Protein AF-A0AAV5VDZ9-F1 (afdb_monomer)

Mean predicted aligned error: 8.81 Å

Solvent-accessible surface area (backbone atoms only — not comparable to full-atom values): 11608 Å² total; per-residue (Å²): 129,83,53,73,66,59,56,52,50,54,52,52,53,54,51,49,55,51,50,51,53,50,49,54,52,51,50,51,53,48,46,57,52,53,71,70,46,83,86,52,60,54,33,59,45,51,47,60,65,50,53,59,48,28,53,50,44,21,52,53,37,52,52,50,50,54,54,40,60,75,78,41,90,71,49,72,69,56,49,53,52,47,48,50,50,23,50,23,12,54,56,33,46,66,49,47,56,45,46,58,45,52,53,50,49,48,46,69,75,36,52,80,57,44,55,68,68,28,70,86,49,38,56,69,35,53,52,44,51,51,51,47,50,52,50,26,47,51,55,43,52,35,37,80,66,71,77,41,65,71,64,64,56,52,50,52,51,52,50,48,50,52,50,32,54,53,47,62,66,43,47,65,58,54,51,50,53,52,49,55,58,45,62,71,45,74,88,51,68,73,70,55,57,54,55,52,55,47,50,52,51,51,51,54,52,43,60,59,48,58,77,72,107

Foldseek 3Di:
DPDPVNVVVVVVVVVVVVVVVVVVVVLVVQLVVLVPPPLDQPLLSVLSNCLCVLVVQLVVLVVVVVVCVVPHPQDPVRVLVSVLSNQLSVLLNLCSLVLNLVLLVCCLVVVPVCCVVRVPPNVSNVVSSVVSSVVSSVVSVCCSVVVDDPVVSVVVSVVSVVVSVVSLVCSLVSLVVVLVVVVVVVPNPPPSVSVNVSVVVVSVVVVVVVVVD

Nearest PDB structures (foldseek):
  5lwe-assembly1_A  TM=5.510E-01  e=1.988E-01  Homo sapiens
  7d3s-assembly1_R  TM=5.146E-01  e=4.094E-01  Homo sapiens
  5lwe-assembly2_B  TM=5.582E-01  e=6.955E-01  Homo sapiens
  9iya-assembly1_A  TM=5.142E-01  e=1.240E+00  Homo sapiens

Radius of gyration: 21.34 Å; Cα contacts (8 Å, |Δi|>4): 126; chains: 1; bounding box: 51×42×69 Å

Organism: NCBI:txid1538716

Structure (mmCIF, N/CA/C/O backbone):
data_AF-A0AAV5VDZ9-F1
#
_entry.id   AF-A0AAV5VDZ9-F1
#
loop_
_atom_site.group_PDB
_atom_site.id
_atom_site.type_symbol
_atom_site.label_atom_id
_atom_site.label_alt_id
_atom_site.label_comp_id
_atom_site.label_asym_id
_atom_site.label_entity_id
_atom_site.label_seq_id
_atom_site.pdbx_PDB_ins_code
_atom_site.Cartn_x
_atom_site.Cartn_y
_atom_site.Cartn_z
_atom_site.occupancy
_atom_site.B_iso_or_equiv
_atom_site.auth_seq_id
_atom_site.auth_comp_id
_atom_site.auth_asym_id
_atom_site.auth_atom_id
_atom_site.pdbx_PDB_model_num
ATOM 1 N N . LEU A 1 1 ? 15.341 23.411 -33.603 1.00 53.00 1 LEU A N 1
ATOM 2 C CA . LEU A 1 1 ? 13.917 23.326 -33.213 1.00 53.00 1 LEU A CA 1
ATOM 3 C C . LEU A 1 1 ? 13.749 22.040 -32.419 1.00 53.00 1 LEU A C 1
ATOM 5 O O . LEU A 1 1 ? 13.862 20.979 -33.017 1.00 53.00 1 LEU A O 1
ATOM 9 N N . MET A 1 2 ? 13.597 22.117 -31.092 1.00 54.66 2 MET A N 1
ATOM 10 C CA . MET A 1 2 ? 13.138 20.959 -30.310 1.00 54.66 2 MET A CA 1
ATOM 11 C C . MET A 1 2 ? 11.791 20.520 -30.885 1.00 54.66 2 MET A C 1
ATOM 13 O O . MET A 1 2 ? 10.927 21.370 -31.109 1.00 54.66 2 MET A O 1
ATOM 17 N N . SER A 1 3 ? 11.624 19.228 -31.168 1.00 79.62 3 SER A N 1
ATOM 18 C CA . SER A 1 3 ? 10.314 18.699 -31.546 1.00 79.62 3 SER A CA 1
ATOM 19 C C . SER A 1 3 ? 9.341 18.937 -30.388 1.00 79.62 3 SER A C 1
ATOM 21 O O . SER A 1 3 ? 9.734 18.874 -29.220 1.00 79.62 3 SER A O 1
ATOM 23 N N . LEU A 1 4 ? 8.074 19.217 -30.694 1.00 82.75 4 LEU A N 1
ATOM 24 C CA . LEU A 1 4 ? 7.017 19.416 -29.694 1.00 82.75 4 LEU A CA 1
ATOM 25 C C . LEU A 1 4 ? 6.976 18.265 -28.664 1.00 82.75 4 LEU A C 1
ATOM 27 O O . LEU A 1 4 ? 6.757 18.490 -27.478 1.00 82.75 4 LEU A O 1
ATOM 31 N N . GLU A 1 5 ? 7.273 17.048 -29.123 1.00 80.81 5 GLU A N 1
ATOM 32 C CA . GLU A 1 5 ? 7.368 15.827 -28.318 1.00 80.81 5 GLU A CA 1
ATOM 33 C C . GLU A 1 5 ? 8.463 15.909 -27.251 1.00 80.81 5 GLU A C 1
ATOM 35 O O . GLU A 1 5 ? 8.213 15.605 -26.088 1.00 80.81 5 GLU A O 1
ATOM 40 N N . SER A 1 6 ? 9.657 16.391 -27.614 1.00 82.25 6 SER A N 1
ATOM 41 C CA . SER A 1 6 ? 10.749 16.555 -26.651 1.00 82.25 6 SER A CA 1
ATOM 42 C C . SER A 1 6 ? 10.391 17.572 -25.564 1.00 82.25 6 SER A C 1
ATOM 44 O O . SER A 1 6 ? 10.625 17.315 -24.387 1.00 82.25 6 SER A O 1
ATOM 46 N N . ALA A 1 7 ? 9.748 18.687 -25.926 1.00 85.19 7 ALA A N 1
ATOM 47 C CA . ALA A 1 7 ? 9.325 19.707 -24.968 1.00 85.19 7 ALA A CA 1
ATOM 48 C C . ALA A 1 7 ? 8.254 19.189 -23.989 1.00 85.19 7 ALA A C 1
ATOM 50 O O . ALA A 1 7 ? 8.348 19.454 -22.792 1.00 85.19 7 ALA A O 1
ATOM 51 N N . LEU A 1 8 ? 7.275 18.416 -24.475 1.00 88.06 8 LEU A N 1
ATOM 52 C CA . LEU A 1 8 ? 6.261 17.774 -23.630 1.00 88.06 8 LEU A CA 1
ATOM 53 C C . LEU A 1 8 ? 6.885 16.787 -22.645 1.00 88.06 8 LEU A C 1
ATOM 55 O O . LEU A 1 8 ? 6.527 16.799 -21.469 1.00 88.06 8 LEU A O 1
ATOM 59 N N . LEU A 1 9 ? 7.851 15.987 -23.105 1.00 84.75 9 LEU A N 1
ATOM 60 C CA . LEU A 1 9 ? 8.558 15.039 -22.253 1.00 84.75 9 LEU A CA 1
ATOM 61 C C . LEU A 1 9 ? 9.212 15.771 -21.073 1.00 84.75 9 LEU A C 1
ATOM 63 O O . LEU A 1 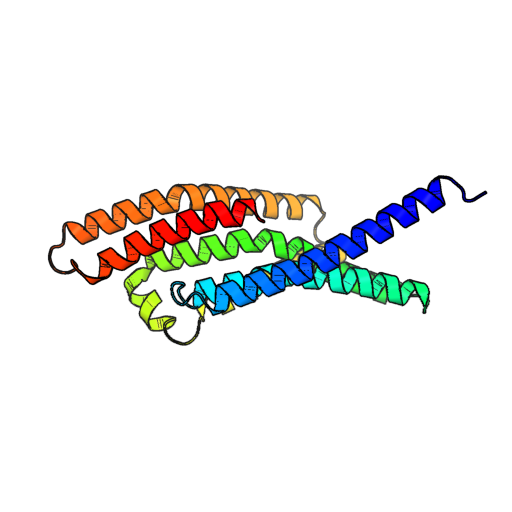9 ? 8.966 15.420 -19.925 1.00 84.75 9 LEU A O 1
ATOM 67 N N . TYR A 1 10 ? 9.969 16.845 -21.333 1.00 84.19 10 TYR A N 1
ATOM 68 C CA . TYR A 1 10 ? 10.611 17.640 -20.276 1.00 84.19 10 TYR A CA 1
ATOM 69 C C . TYR A 1 10 ? 9.619 18.217 -19.259 1.00 84.19 10 TYR A C 1
ATOM 71 O O . TYR A 1 10 ? 9.924 18.249 -18.068 1.00 84.19 10 TYR A O 1
ATOM 79 N N . VAL A 1 11 ? 8.435 18.655 -19.697 1.00 89.31 11 VAL A N 1
ATOM 80 C CA . VAL A 1 11 ? 7.391 19.139 -18.779 1.00 89.31 11 VAL A CA 1
ATOM 81 C C . VAL A 1 11 ? 6.901 18.016 -17.865 1.00 89.31 11 VAL A C 1
ATOM 83 O O . VAL A 1 11 ? 6.775 18.236 -16.661 1.00 89.31 11 VAL A O 1
ATOM 86 N N . VAL A 1 12 ? 6.672 16.817 -18.413 1.00 88.25 12 VAL A N 1
ATOM 87 C CA . VAL A 1 12 ? 6.283 15.634 -17.628 1.00 88.25 12 VAL A CA 1
ATOM 88 C C . VAL A 1 12 ? 7.362 15.296 -16.598 1.00 88.25 12 VAL A C 1
ATOM 90 O O . VAL A 1 12 ? 7.036 15.156 -15.424 1.00 88.25 12 VAL A O 1
ATOM 93 N N . TRP A 1 13 ? 8.638 15.287 -16.997 1.00 84.19 13 TRP A N 1
ATOM 94 C CA . TRP A 1 13 ? 9.770 15.040 -16.094 1.00 84.19 13 TRP A CA 1
ATOM 95 C C . TRP A 1 13 ? 9.829 16.029 -14.929 1.00 84.19 13 TRP A C 1
ATOM 97 O O . TRP A 1 13 ? 9.971 15.635 -13.773 1.00 84.19 13 TRP A O 1
ATOM 107 N N . ILE A 1 14 ? 9.708 17.327 -15.216 1.00 87.88 14 ILE A N 1
ATOM 108 C CA . ILE A 1 14 ? 9.743 18.364 -14.178 1.00 87.88 14 ILE A CA 1
ATOM 109 C C . ILE A 1 14 ? 8.572 18.185 -13.207 1.00 87.88 14 ILE A C 1
ATOM 111 O O . ILE A 1 14 ? 8.756 18.272 -11.992 1.00 87.88 14 ILE A O 1
ATOM 115 N N . LEU A 1 15 ? 7.374 17.927 -13.734 1.00 90.56 15 LEU A N 1
ATOM 116 C CA . LEU A 1 15 ? 6.177 17.732 -12.926 1.00 90.56 15 LEU A CA 1
ATOM 117 C C . LEU A 1 15 ? 6.291 16.484 -12.045 1.00 90.56 15 LEU A C 1
ATOM 119 O O . LEU A 1 15 ? 5.951 16.543 -10.865 1.00 90.56 15 LEU A O 1
ATOM 123 N N . GLU A 1 16 ? 6.826 15.390 -12.580 1.00 85.56 16 GLU A N 1
ATOM 124 C CA . GLU A 1 16 ? 7.072 14.164 -11.828 1.00 85.56 16 GLU A CA 1
ATOM 125 C C . GLU A 1 16 ? 8.044 14.408 -10.666 1.00 85.56 16 GLU A C 1
ATOM 127 O O . GLU A 1 16 ? 7.716 14.102 -9.520 1.00 85.56 16 GLU A O 1
ATOM 132 N N . VAL A 1 17 ? 9.180 15.072 -10.915 1.00 85.50 17 VAL A N 1
ATOM 133 C CA . VAL A 1 17 ? 10.151 15.426 -9.863 1.00 85.50 17 VAL A CA 1
ATOM 134 C C . VAL A 1 17 ? 9.509 16.263 -8.755 1.00 85.50 17 VAL A C 1
ATOM 136 O O . VAL A 1 17 ? 9.720 16.000 -7.568 1.00 85.50 17 VAL A O 1
ATOM 139 N N . ILE A 1 18 ? 8.688 17.250 -9.123 1.00 89.94 18 ILE A N 1
ATOM 140 C CA . ILE A 1 18 ? 7.957 18.080 -8.157 1.00 89.94 18 ILE A CA 1
ATOM 141 C C . ILE A 1 18 ? 6.990 17.228 -7.326 1.00 89.94 18 ILE A C 1
ATOM 143 O O . ILE A 1 18 ? 6.936 17.393 -6.105 1.00 89.94 18 ILE A O 1
ATOM 147 N N . LEU A 1 19 ? 6.247 16.312 -7.954 1.00 88.62 19 LEU A N 1
ATOM 148 C CA . LEU A 1 19 ? 5.297 15.439 -7.264 1.00 88.62 19 LEU A CA 1
ATOM 149 C C . LEU A 1 19 ? 5.986 14.477 -6.292 1.00 88.62 19 LEU A C 1
ATOM 151 O O . LEU A 1 19 ? 5.480 14.293 -5.187 1.00 88.62 19 LEU A O 1
ATOM 155 N N . ILE A 1 20 ? 7.148 13.919 -6.640 1.00 85.56 20 ILE A N 1
ATOM 156 C CA . ILE A 1 20 ? 7.932 13.071 -5.726 1.00 85.56 20 ILE A CA 1
ATOM 157 C C . ILE A 1 20 ? 8.390 13.879 -4.519 1.00 85.56 20 ILE A C 1
ATOM 159 O O . ILE A 1 20 ? 8.207 13.455 -3.379 1.00 85.56 20 ILE A O 1
ATOM 163 N N . LEU A 1 21 ? 8.987 15.053 -4.751 1.00 87.81 21 LEU A N 1
ATOM 164 C CA . LEU A 1 21 ? 9.474 15.903 -3.667 1.00 87.81 21 LEU A CA 1
ATOM 165 C C . LEU A 1 21 ? 8.322 16.301 -2.745 1.00 87.81 21 LEU A C 1
ATOM 167 O O . LEU A 1 21 ? 8.447 16.203 -1.523 1.00 87.81 21 LEU A O 1
ATOM 171 N N . ALA A 1 22 ? 7.177 16.672 -3.320 1.00 90.81 22 ALA A N 1
ATOM 172 C CA . ALA A 1 22 ? 5.961 16.927 -2.567 1.00 90.81 22 ALA A CA 1
ATOM 173 C C . ALA A 1 22 ? 5.522 15.685 -1.775 1.00 90.81 22 ALA A C 1
ATOM 175 O O . ALA A 1 22 ? 5.247 15.802 -0.583 1.00 90.81 22 ALA A O 1
ATOM 176 N N . HIS A 1 23 ? 5.516 14.499 -2.385 1.00 87.75 23 HIS A N 1
ATOM 177 C CA . HIS A 1 23 ? 5.136 13.249 -1.731 1.00 87.75 23 HIS A CA 1
ATOM 178 C C . HIS A 1 23 ? 6.049 12.903 -0.547 1.00 87.75 23 HIS A C 1
ATOM 180 O O . HIS A 1 23 ? 5.555 12.590 0.536 1.00 87.75 23 HIS A O 1
ATOM 186 N N . VAL A 1 24 ? 7.369 13.023 -0.705 1.00 88.44 24 VAL A N 1
ATOM 187 C CA . VAL A 1 24 ? 8.349 12.787 0.366 1.00 88.44 24 VAL A CA 1
ATOM 188 C C . VAL A 1 24 ? 8.154 13.784 1.508 1.00 88.44 24 VAL A C 1
ATOM 190 O O . VAL A 1 24 ? 8.112 13.385 2.673 1.00 88.44 24 VAL A O 1
ATOM 193 N N . ILE A 1 25 ? 7.979 15.073 1.196 1.00 91.19 25 ILE A N 1
ATOM 194 C CA . ILE A 1 25 ? 7.743 16.118 2.203 1.00 91.19 25 ILE A CA 1
ATOM 195 C C . ILE A 1 25 ? 6.430 15.859 2.950 1.00 91.19 25 ILE A C 1
ATOM 197 O O . ILE A 1 25 ? 6.410 15.892 4.182 1.00 91.19 25 ILE A O 1
ATOM 201 N N . VAL A 1 26 ? 5.342 15.583 2.228 1.00 91.31 26 VAL A N 1
ATOM 202 C CA . VAL A 1 26 ? 4.024 15.300 2.812 1.00 91.31 26 VAL A CA 1
ATOM 203 C C . VAL A 1 26 ? 4.087 14.058 3.691 1.00 91.31 26 VAL A C 1
ATOM 205 O O . VAL A 1 26 ? 3.621 14.111 4.827 1.00 91.31 26 VAL A O 1
ATOM 208 N N . THR A 1 27 ? 4.724 12.985 3.223 1.00 89.75 27 THR A N 1
ATOM 209 C CA . THR A 1 27 ? 4.911 11.750 3.995 1.00 89.75 27 THR A CA 1
ATOM 210 C C . THR A 1 27 ? 5.718 12.018 5.260 1.00 89.75 27 THR A C 1
ATOM 212 O O . THR A 1 27 ? 5.303 11.643 6.351 1.00 89.75 27 THR A O 1
ATOM 215 N N . PHE A 1 28 ? 6.815 12.771 5.174 1.00 91.44 28 PHE A N 1
ATOM 216 C CA . PHE A 1 28 ? 7.607 13.133 6.349 1.00 91.44 28 PHE A CA 1
ATOM 217 C C . PHE A 1 28 ? 6.811 13.964 7.370 1.00 91.44 28 PHE A C 1
ATOM 219 O O . PHE A 1 28 ? 6.865 13.714 8.578 1.00 91.44 28 PHE A O 1
ATOM 226 N N . VAL A 1 29 ? 6.046 14.955 6.903 1.00 92.12 29 VAL A N 1
ATOM 227 C CA . VAL A 1 29 ? 5.172 15.771 7.761 1.00 92.12 29 VAL A CA 1
ATOM 228 C C . VAL A 1 29 ? 4.071 14.913 8.388 1.00 92.12 29 VAL A C 1
ATOM 230 O O . VAL A 1 29 ? 3.782 15.070 9.581 1.00 92.12 29 VAL A O 1
ATOM 233 N N . TYR A 1 30 ? 3.486 13.999 7.615 1.00 90.25 30 TYR A N 1
ATOM 234 C CA . TYR A 1 30 ? 2.477 13.041 8.054 1.00 90.25 30 TYR A CA 1
ATOM 235 C C . TYR A 1 30 ? 3.019 12.144 9.170 1.00 90.25 30 TYR A C 1
ATOM 237 O O . TYR A 1 30 ? 2.470 12.165 10.275 1.00 90.25 30 TYR A O 1
ATOM 245 N N . GLU A 1 31 ? 4.150 11.472 8.942 1.00 90.19 31 GLU A N 1
ATOM 246 C CA . GLU A 1 31 ? 4.816 10.602 9.916 1.00 90.19 31 GLU A CA 1
ATOM 247 C C . GLU A 1 31 ? 5.147 11.360 11.201 1.00 90.19 31 GLU A C 1
ATOM 249 O O . GLU A 1 31 ? 4.790 10.955 12.311 1.00 90.19 31 GLU A O 1
ATOM 254 N N . ARG A 1 32 ? 5.752 12.546 11.069 1.00 90.38 32 ARG A N 1
ATOM 255 C CA . ARG A 1 32 ? 6.097 13.389 12.219 1.00 90.38 32 ARG A CA 1
ATOM 256 C C . ARG A 1 32 ? 4.862 13.796 13.022 1.00 90.38 32 ARG A C 1
ATOM 258 O O . ARG A 1 32 ? 4.916 13.860 14.254 1.00 90.38 32 ARG A O 1
ATOM 265 N N . THR A 1 33 ? 3.757 14.097 12.347 1.00 88.50 33 THR A N 1
ATOM 266 C CA . THR A 1 33 ? 2.484 14.434 12.995 1.00 88.50 33 THR A CA 1
ATOM 267 C C . THR A 1 33 ? 1.892 13.217 13.699 1.00 88.50 33 THR A C 1
ATOM 269 O O . THR A 1 33 ? 1.381 13.340 14.815 1.00 88.50 33 THR A O 1
ATOM 272 N N . LEU A 1 34 ? 2.003 12.041 13.086 1.00 87.31 34 LEU A N 1
ATOM 273 C CA . LEU A 1 34 ? 1.490 10.788 13.615 1.00 87.31 34 LEU A CA 1
ATOM 274 C C . LEU A 1 34 ? 2.254 10.330 14.867 1.00 87.31 34 LEU A C 1
ATOM 276 O O . LEU A 1 34 ? 1.623 9.966 15.857 1.00 87.31 34 LEU A O 1
ATOM 280 N N . VAL A 1 35 ? 3.591 10.424 14.883 1.00 87.62 35 VAL A N 1
ATOM 281 C CA . VAL A 1 35 ? 4.428 10.115 16.065 1.00 87.62 35 VAL A CA 1
ATOM 282 C C . VAL A 1 35 ? 4.036 10.982 17.265 1.00 87.62 35 VAL A C 1
ATOM 284 O O . VAL A 1 35 ? 3.968 10.506 18.398 1.00 87.62 35 VAL A O 1
ATOM 287 N N . LYS A 1 36 ? 3.751 12.270 17.031 1.00 85.88 36 LYS A N 1
ATOM 288 C CA . LYS A 1 36 ? 3.384 13.213 18.100 1.00 85.88 36 LYS A CA 1
ATOM 289 C C . LYS A 1 36 ? 1.991 12.951 18.677 1.00 85.88 36 LYS A C 1
ATOM 291 O O . LYS A 1 36 ? 1.738 13.289 19.836 1.00 85.88 36 LYS A O 1
ATOM 296 N N . LYS A 1 37 ? 1.077 12.355 17.905 1.00 79.19 37 LYS A N 1
ATOM 297 C CA . LYS A 1 37 ? -0.281 12.042 18.363 1.00 79.19 37 LYS A CA 1
ATOM 298 C C . LYS A 1 37 ? -0.298 10.750 19.184 1.00 79.19 37 LYS A C 1
ATOM 300 O O . LYS A 1 37 ? -0.557 9.673 18.666 1.00 79.19 37 LYS A O 1
ATOM 305 N N . LYS A 1 38 ? -0.169 10.879 20.508 1.00 71.06 38 LYS A N 1
ATOM 306 C CA . LYS A 1 38 ? -0.320 9.773 21.485 1.00 71.06 38 LYS A CA 1
ATOM 307 C C . LYS A 1 38 ? -1.764 9.261 21.673 1.00 71.06 38 LYS A C 1
ATOM 309 O O . LYS A 1 38 ? -2.040 8.55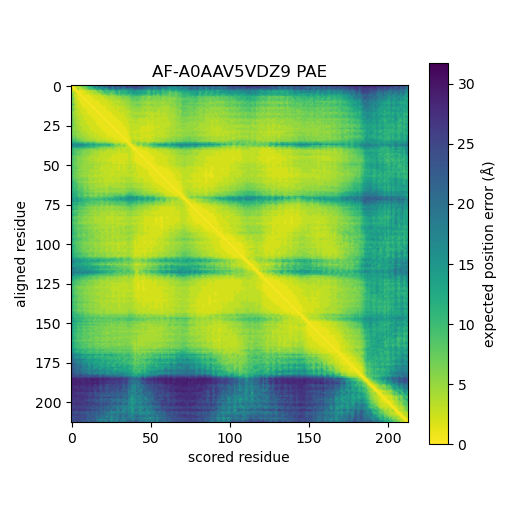8 22.635 1.00 71.06 38 LYS A O 1
ATOM 314 N N . VAL A 1 39 ? -2.690 9.653 20.798 1.00 75.62 39 VAL A N 1
ATOM 315 C CA . VAL A 1 39 ? -4.130 9.323 20.878 1.00 75.62 39 VAL A CA 1
ATOM 316 C C . VAL A 1 39 ? -4.471 8.116 19.995 1.00 75.62 39 VAL A C 1
ATOM 318 O O . VAL A 1 39 ? -5.629 7.794 19.799 1.00 75.62 39 VAL A O 1
ATOM 321 N N . LEU A 1 40 ? -3.481 7.485 19.363 1.00 78.06 40 LEU A N 1
ATOM 322 C CA . LEU A 1 40 ? -3.711 6.323 18.514 1.00 78.06 40 LEU A CA 1
ATOM 323 C C . LEU A 1 40 ? -3.173 5.079 19.207 1.00 78.06 40 LEU A C 1
ATOM 325 O O . LEU A 1 40 ? -2.066 5.082 19.740 1.00 78.06 40 LEU A O 1
ATOM 329 N N . HIS A 1 41 ? -3.958 4.005 19.163 1.00 85.19 41 HIS A N 1
ATOM 330 C CA . HIS A 1 41 ? -3.503 2.700 19.618 1.00 85.19 41 HIS A CA 1
ATOM 331 C C . HIS A 1 41 ? -2.266 2.254 18.804 1.00 85.19 41 HIS A C 1
ATOM 333 O O . HIS A 1 41 ? -2.278 2.430 17.579 1.00 85.19 41 HIS A O 1
ATOM 339 N N . PRO A 1 42 ? -1.238 1.636 19.424 1.00 88.06 42 PRO A N 1
ATOM 340 C CA . PRO A 1 42 ? 0.026 1.302 18.758 1.00 88.06 42 PRO A CA 1
ATOM 341 C C . PRO A 1 42 ? -0.118 0.515 17.448 1.00 88.06 42 PRO A C 1
ATOM 343 O O . PRO A 1 42 ? 0.587 0.801 16.485 1.00 88.06 42 PRO A O 1
ATOM 346 N N . ASN A 1 43 ? -1.061 -0.435 17.369 1.00 89.38 43 ASN A N 1
ATOM 347 C CA . ASN A 1 43 ? -1.322 -1.180 16.126 1.00 89.38 43 ASN A CA 1
ATOM 348 C C . ASN A 1 43 ? -1.745 -0.267 14.975 1.00 89.38 43 ASN A C 1
ATOM 350 O O . ASN A 1 43 ? -1.222 -0.380 13.869 1.00 89.38 43 ASN A O 1
ATOM 354 N N . LEU A 1 44 ? -2.699 0.633 15.234 1.00 87.50 44 LEU A N 1
ATOM 355 C CA . LEU A 1 44 ? -3.169 1.558 14.212 1.00 87.50 44 LEU A CA 1
ATOM 356 C C . LEU A 1 44 ? -2.066 2.541 13.839 1.00 87.50 44 LEU A C 1
ATOM 358 O O . LEU A 1 44 ? -1.897 2.841 12.663 1.00 87.50 44 LEU A O 1
ATOM 362 N N . GLN A 1 45 ? -1.334 3.044 14.831 1.00 90.19 45 GLN A N 1
ATOM 363 C CA . GLN A 1 45 ? -0.227 3.948 14.575 1.00 90.19 45 GLN A CA 1
ATOM 364 C C . GLN A 1 45 ? 0.788 3.288 13.636 1.00 90.19 45 GLN A C 1
ATOM 366 O O . GLN A 1 45 ? 1.117 3.881 12.620 1.00 90.19 45 GLN A O 1
ATOM 371 N N . LEU A 1 46 ? 1.184 2.038 13.894 1.00 92.06 46 LEU A N 1
ATOM 372 C CA . LEU A 1 46 ? 2.117 1.322 13.025 1.00 92.06 46 LEU A CA 1
ATOM 373 C C . LEU A 1 46 ? 1.570 1.093 11.604 1.00 92.06 46 LEU A C 1
ATOM 375 O O . LEU A 1 46 ? 2.311 1.280 10.645 1.00 92.06 46 LEU A O 1
ATOM 379 N N . LEU A 1 47 ? 0.292 0.720 11.447 1.00 91.62 47 LEU A N 1
ATOM 380 C CA . LEU A 1 47 ? -0.315 0.576 10.111 1.00 91.62 47 LEU A CA 1
ATOM 381 C C . LEU A 1 47 ? -0.295 1.889 9.332 1.00 91.62 47 LEU A C 1
ATOM 383 O O . LEU A 1 47 ? -0.013 1.892 8.142 1.00 91.62 47 LEU A O 1
ATOM 387 N N . LEU A 1 48 ? -0.595 3.000 10.004 1.00 91.50 48 LEU A N 1
ATOM 388 C CA . LEU A 1 48 ? -0.578 4.324 9.391 1.00 91.50 48 LEU A CA 1
ATOM 389 C C . LEU A 1 48 ? 0.848 4.721 8.990 1.00 91.50 48 LEU A C 1
ATOM 391 O O . LEU A 1 48 ? 1.033 5.152 7.857 1.00 91.50 48 LEU A O 1
ATOM 395 N N . MET A 1 49 ? 1.842 4.470 9.852 1.00 91.44 49 MET A N 1
ATOM 396 C CA . MET A 1 49 ? 3.261 4.739 9.560 1.00 91.44 49 MET A CA 1
ATOM 397 C C . MET A 1 49 ? 3.796 3.953 8.359 1.00 91.44 49 MET A C 1
ATOM 399 O O . MET A 1 49 ? 4.658 4.412 7.619 1.00 91.44 49 MET A O 1
ATOM 403 N N . LEU A 1 50 ? 3.323 2.719 8.186 1.00 92.31 50 LEU A N 1
ATOM 404 C CA . LEU A 1 50 ? 3.783 1.840 7.111 1.00 92.31 50 LEU A CA 1
ATOM 405 C C . LEU A 1 50 ? 2.909 1.915 5.858 1.00 92.31 50 LEU A C 1
ATOM 407 O O . LEU A 1 50 ? 3.273 1.344 4.835 1.00 92.31 50 LEU A O 1
ATOM 411 N N . SER A 1 51 ? 1.799 2.655 5.897 1.00 91.62 51 SER A N 1
ATOM 412 C CA . SER A 1 51 ? 0.916 2.824 4.741 1.00 91.62 51 SER A CA 1
ATOM 413 C C . SER A 1 51 ? 1.577 3.468 3.514 1.00 91.62 51 SER A C 1
ATOM 415 O O . SER A 1 51 ? 1.265 3.024 2.409 1.00 91.62 51 SER A O 1
ATOM 417 N N . PRO A 1 52 ? 2.530 4.417 3.639 1.00 92.31 52 PRO A N 1
ATOM 418 C CA . PRO A 1 52 ? 3.234 4.967 2.481 1.00 92.31 52 PRO A CA 1
ATOM 419 C C . PRO A 1 52 ? 4.290 4.008 1.911 1.00 92.31 52 PRO A C 1
ATOM 421 O O . PRO A 1 52 ? 4.763 4.212 0.797 1.00 92.31 52 PRO A O 1
ATOM 424 N N . ALA A 1 53 ? 4.681 2.958 2.647 1.00 92.00 53 ALA A N 1
ATOM 425 C CA . ALA A 1 53 ? 5.808 2.103 2.275 1.00 92.00 53 ALA A CA 1
ATOM 426 C C . ALA A 1 53 ? 5.658 1.418 0.899 1.00 92.00 53 ALA A C 1
ATOM 428 O O . ALA A 1 53 ? 6.629 1.449 0.145 1.00 92.00 53 ALA A O 1
ATOM 429 N N . PRO A 1 54 ? 4.494 0.854 0.505 1.00 93.31 54 PRO A N 1
ATOM 430 C CA . PRO A 1 54 ? 4.343 0.253 -0.822 1.00 93.31 54 PRO A CA 1
ATOM 431 C C . PRO A 1 54 ? 4.520 1.266 -1.962 1.00 93.31 54 PRO A C 1
ATOM 433 O O . PRO A 1 54 ? 5.156 0.960 -2.969 1.00 93.31 54 PRO A O 1
ATOM 436 N N . LEU A 1 55 ? 4.043 2.500 -1.770 1.00 91.00 55 LEU A N 1
ATOM 437 C CA . LEU A 1 55 ? 4.211 3.577 -2.746 1.00 91.00 55 LEU A CA 1
ATOM 438 C C . LEU A 1 55 ? 5.674 4.036 -2.837 1.00 91.00 55 LEU A C 1
ATOM 440 O O . LEU A 1 55 ? 6.173 4.260 -3.937 1.00 91.00 55 LEU A O 1
ATOM 444 N N . ILE A 1 56 ? 6.380 4.106 -1.703 1.00 91.44 56 ILE A N 1
ATOM 445 C CA . ILE A 1 56 ? 7.826 4.367 -1.675 1.00 91.44 56 ILE A CA 1
ATOM 446 C C . ILE A 1 56 ? 8.584 3.264 -2.424 1.00 91.44 56 ILE A C 1
ATOM 448 O O . ILE A 1 56 ? 9.491 3.580 -3.184 1.00 91.44 56 ILE A O 1
ATOM 452 N N . VAL A 1 57 ? 8.217 1.988 -2.254 1.00 93.25 57 VAL A N 1
ATOM 453 C CA . VAL A 1 57 ? 8.847 0.864 -2.975 1.00 93.25 57 VAL A CA 1
ATOM 454 C C . VAL A 1 57 ? 8.628 0.976 -4.483 1.00 93.25 57 VAL A C 1
ATOM 456 O O . VAL A 1 57 ? 9.589 0.843 -5.242 1.00 93.25 57 VAL A O 1
ATOM 459 N N . TYR A 1 58 ? 7.397 1.266 -4.912 1.00 93.31 58 TYR A N 1
ATOM 460 C CA . TYR A 1 58 ? 7.068 1.517 -6.317 1.00 93.31 58 TYR A CA 1
ATOM 461 C C . TYR A 1 58 ? 7.923 2.655 -6.896 1.00 93.31 58 TYR A C 1
ATOM 463 O O . TYR A 1 58 ? 8.647 2.450 -7.868 1.00 93.31 58 TYR A O 1
ATOM 471 N N . GLN A 1 59 ? 7.911 3.826 -6.251 1.00 90.62 59 GLN A N 1
ATOM 472 C CA . GLN A 1 59 ? 8.666 5.002 -6.694 1.00 90.62 59 GLN A CA 1
ATOM 473 C C . GLN A 1 59 ? 10.175 4.742 -6.711 1.00 90.62 59 GLN A C 1
ATOM 475 O O . GLN A 1 59 ? 10.844 5.027 -7.698 1.00 90.62 59 GLN A O 1
ATOM 480 N N . ALA A 1 60 ? 10.726 4.165 -5.641 1.00 90.75 60 ALA A N 1
ATOM 481 C CA . ALA A 1 60 ? 12.153 3.875 -5.553 1.00 90.75 60 ALA A CA 1
ATOM 482 C C . ALA A 1 60 ? 12.609 2.924 -6.667 1.00 90.75 60 ALA A C 1
ATOM 484 O O . ALA A 1 60 ? 13.689 3.113 -7.222 1.00 90.75 60 ALA A O 1
ATOM 485 N N . THR A 1 61 ? 11.781 1.937 -7.017 1.00 93.06 61 THR A N 1
ATOM 486 C CA . THR A 1 61 ? 12.097 0.960 -8.064 1.00 93.06 61 THR A CA 1
ATOM 487 C C . THR A 1 61 ? 11.976 1.574 -9.455 1.00 93.06 61 THR A C 1
ATOM 489 O O . THR A 1 61 ? 12.854 1.347 -10.282 1.00 93.06 61 THR A O 1
ATOM 492 N N . LEU A 1 62 ? 10.967 2.420 -9.687 1.00 90.12 62 LEU A N 1
ATOM 493 C CA . LEU A 1 62 ? 10.817 3.196 -10.920 1.00 90.12 62 LEU A CA 1
ATOM 494 C C . LEU A 1 62 ? 12.050 4.078 -11.190 1.00 90.12 62 LEU A C 1
ATOM 496 O O . LEU A 1 62 ? 12.619 4.040 -12.278 1.00 90.12 62 LEU A O 1
ATOM 500 N N . TYR A 1 63 ? 12.515 4.835 -10.190 1.00 87.00 63 TYR A N 1
ATOM 501 C CA . TYR A 1 63 ? 13.696 5.692 -10.364 1.00 87.00 63 TYR A CA 1
ATOM 502 C C . TYR A 1 63 ? 14.990 4.902 -10.468 1.00 87.00 63 TYR A C 1
ATOM 504 O O . TYR A 1 63 ? 15.878 5.292 -11.223 1.00 87.00 63 TYR A O 1
ATOM 512 N N . LEU A 1 64 ? 15.107 3.793 -9.736 1.00 89.31 64 LEU A N 1
ATOM 513 C CA . LEU A 1 64 ? 16.250 2.902 -9.875 1.00 89.31 64 LEU A CA 1
ATOM 514 C C . LEU A 1 64 ? 16.331 2.349 -11.300 1.00 89.31 64 LEU A C 1
ATOM 516 O O . LEU A 1 64 ? 17.404 2.393 -11.892 1.00 89.31 64 LEU A O 1
ATOM 520 N N . HIS A 1 65 ? 15.210 1.881 -11.852 1.00 88.12 65 HIS A N 1
ATOM 521 C CA . HIS A 1 65 ? 15.121 1.398 -13.229 1.00 88.12 65 HIS A CA 1
ATOM 522 C C . HIS A 1 65 ? 15.547 2.475 -14.226 1.00 88.12 65 HIS A C 1
ATOM 524 O O . HIS A 1 65 ? 16.446 2.238 -15.029 1.00 88.12 65 HIS A O 1
ATOM 530 N N . TRP A 1 66 ? 15.012 3.690 -14.088 1.00 84.88 66 TRP A N 1
ATOM 531 C CA . TRP A 1 66 ? 15.370 4.801 -14.966 1.00 84.88 66 TRP A CA 1
ATOM 532 C C . TRP A 1 66 ? 16.855 5.175 -14.896 1.00 84.88 66 TRP A C 1
ATOM 534 O O . TRP A 1 66 ? 17.504 5.342 -15.926 1.00 84.88 66 TRP A O 1
ATOM 544 N N . ILE A 1 67 ? 17.416 5.286 -13.688 1.00 86.50 67 ILE A N 1
ATOM 545 C CA . ILE A 1 67 ? 18.844 5.572 -13.502 1.00 86.50 67 ILE A CA 1
ATOM 546 C C . ILE A 1 67 ? 19.675 4.465 -14.152 1.00 86.50 67 ILE A C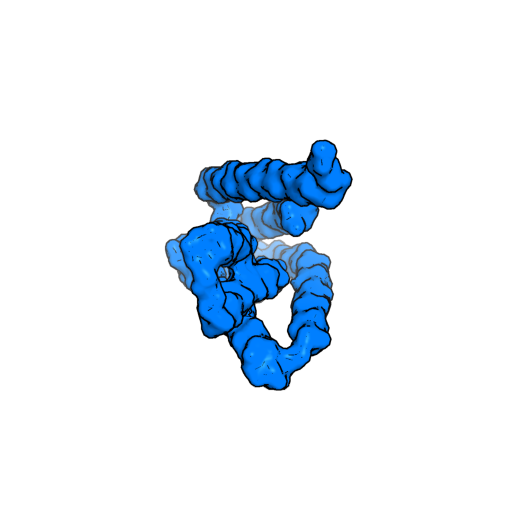 1
ATOM 548 O O . ILE A 1 67 ? 20.610 4.761 -14.892 1.00 86.50 67 ILE A O 1
ATOM 552 N N . LEU A 1 68 ? 19.341 3.199 -13.897 1.00 88.88 68 LEU A N 1
ATOM 553 C CA . LEU A 1 68 ? 20.078 2.077 -14.462 1.00 88.88 68 LEU A CA 1
ATOM 554 C C . LEU A 1 68 ? 20.059 2.119 -15.989 1.00 88.88 68 LEU A C 1
ATOM 556 O O . LEU A 1 68 ? 21.135 2.056 -16.568 1.00 88.88 68 LEU A O 1
ATOM 560 N N . ASP A 1 69 ? 18.904 2.337 -16.615 1.00 85.00 69 ASP A N 1
ATOM 561 C CA . ASP A 1 69 ? 18.763 2.388 -18.076 1.00 85.00 69 ASP A CA 1
ATOM 562 C C . ASP A 1 69 ? 19.593 3.514 -18.730 1.00 85.00 69 ASP A C 1
ATOM 564 O O . ASP A 1 69 ? 20.108 3.362 -19.838 1.00 85.00 69 ASP A O 1
ATOM 568 N N . GLN A 1 70 ? 19.815 4.633 -18.024 1.00 84.50 70 GLN A N 1
ATOM 569 C CA . GLN A 1 70 ? 20.678 5.721 -18.509 1.00 84.50 70 GLN A CA 1
ATOM 570 C C . GLN A 1 70 ? 22.179 5.397 -18.450 1.00 84.50 70 GLN A C 1
ATOM 572 O O . GLN A 1 70 ? 22.947 5.898 -19.275 1.00 84.50 70 GLN A O 1
ATOM 577 N N . PHE A 1 71 ? 22.626 4.604 -17.471 1.00 85.12 71 PHE A N 1
ATOM 578 C CA . PHE A 1 71 ? 24.057 4.373 -17.220 1.00 85.12 71 PHE A CA 1
ATOM 579 C C . PHE A 1 71 ? 24.550 2.988 -17.656 1.00 85.12 71 PHE A C 1
ATOM 581 O O . PHE A 1 71 ? 25.741 2.822 -17.929 1.00 85.12 71 PHE A O 1
ATOM 588 N N . VAL A 1 72 ? 23.670 1.988 -17.711 1.00 87.69 72 VAL A N 1
ATOM 589 C CA . VAL A 1 72 ? 24.000 0.582 -17.960 1.00 87.69 72 VAL A CA 1
ATOM 590 C C . VAL A 1 72 ? 22.874 -0.062 -18.768 1.00 87.69 72 VAL A C 1
ATOM 592 O O . VAL A 1 72 ? 21.705 0.086 -18.441 1.00 87.69 72 VAL A O 1
ATOM 595 N N . LYS A 1 73 ? 23.206 -0.856 -19.793 1.00 85.62 73 LYS A N 1
ATOM 596 C CA . LYS A 1 73 ? 22.195 -1.709 -20.435 1.00 85.62 73 LYS A CA 1
ATOM 597 C C . LYS A 1 73 ? 21.677 -2.726 -19.418 1.00 85.62 73 LYS A C 1
ATOM 599 O O . LYS A 1 73 ? 22.415 -3.632 -19.027 1.00 85.62 73 LYS A O 1
ATOM 604 N N . VAL A 1 74 ? 20.434 -2.549 -18.989 1.00 85.88 74 VAL A N 1
ATOM 605 C CA . VAL A 1 74 ? 19.736 -3.463 -18.083 1.00 85.88 74 VAL A CA 1
ATOM 606 C C . VAL A 1 74 ? 19.525 -4.793 -18.811 1.00 85.88 74 VAL A C 1
ATOM 608 O O . VAL A 1 74 ? 19.124 -4.808 -19.972 1.00 85.88 74 VAL A O 1
ATOM 611 N N . SER A 1 75 ? 19.865 -5.913 -18.169 1.00 90.38 75 SER A N 1
ATOM 612 C CA . SER A 1 75 ? 19.580 -7.241 -18.722 1.00 90.38 75 SER A CA 1
ATOM 613 C C . SER A 1 75 ? 18.093 -7.567 -18.596 1.00 90.38 75 SER A C 1
ATOM 615 O O . SER A 1 75 ? 17.460 -7.146 -17.629 1.00 90.38 75 SER A O 1
ATOM 617 N N . ASP A 1 76 ? 17.562 -8.385 -19.505 1.00 89.69 76 ASP A N 1
ATOM 618 C CA . ASP A 1 76 ? 16.147 -8.797 -19.502 1.00 89.69 76 ASP A CA 1
ATOM 619 C C . ASP A 1 76 ? 15.707 -9.393 -18.149 1.00 89.69 76 ASP A C 1
ATOM 621 O O . ASP A 1 76 ? 14.615 -9.116 -17.656 1.00 89.69 76 ASP A O 1
ATOM 625 N N . ASP A 1 77 ? 16.585 -10.161 -17.494 1.00 90.94 77 ASP A N 1
ATOM 626 C CA . ASP A 1 77 ? 16.316 -10.711 -16.161 1.00 90.94 77 ASP A CA 1
ATOM 627 C C . ASP A 1 77 ? 16.185 -9.613 -15.097 1.00 90.94 77 ASP A C 1
ATOM 629 O O . ASP A 1 77 ? 15.309 -9.680 -14.233 1.00 90.94 77 ASP A O 1
ATOM 633 N N . MET A 1 78 ? 17.054 -8.598 -15.135 1.00 90.25 78 MET A N 1
ATOM 634 C CA . MET A 1 78 ? 17.023 -7.497 -14.171 1.00 90.25 78 MET A CA 1
ATOM 635 C C . MET A 1 78 ? 15.812 -6.594 -14.406 1.00 90.25 78 MET A C 1
ATOM 637 O O . MET A 1 78 ? 15.183 -6.176 -13.436 1.00 90.25 78 MET A O 1
ATOM 641 N N . ASP A 1 79 ? 15.451 -6.359 -15.667 1.00 90.19 79 ASP A N 1
ATOM 642 C CA . ASP A 1 79 ? 14.231 -5.647 -16.049 1.00 90.19 79 ASP A CA 1
ATOM 643 C C . ASP A 1 79 ? 12.986 -6.358 -15.498 1.00 90.19 79 ASP A C 1
ATOM 645 O O . ASP A 1 79 ? 12.171 -5.752 -14.801 1.00 90.19 79 ASP A O 1
ATOM 649 N N . LYS A 1 80 ? 12.911 -7.686 -15.668 1.00 90.81 80 LYS A N 1
ATOM 650 C CA . LYS A 1 80 ? 11.831 -8.507 -15.108 1.00 90.81 80 LYS A CA 1
ATOM 651 C C . LYS A 1 80 ? 11.754 -8.408 -13.583 1.00 90.81 80 LYS A C 1
ATOM 653 O O . LYS A 1 80 ? 10.663 -8.253 -13.035 1.00 90.81 80 LYS A O 1
ATOM 658 N N . TRP A 1 81 ? 12.883 -8.489 -12.876 1.00 92.56 81 TRP A N 1
ATOM 659 C CA . TRP A 1 81 ? 12.899 -8.368 -11.413 1.00 92.56 81 TRP A CA 1
ATOM 660 C C . TRP A 1 81 ? 12.487 -6.975 -10.929 1.00 92.56 81 TRP A C 1
ATOM 662 O O . TRP A 1 81 ? 11.731 -6.871 -9.961 1.00 92.56 81 TRP A O 1
ATOM 672 N N . LEU A 1 82 ? 12.944 -5.913 -11.598 1.00 92.81 82 LEU A N 1
ATOM 673 C CA . LEU A 1 82 ? 12.530 -4.542 -11.293 1.00 92.81 82 LEU A CA 1
ATOM 674 C C . LEU A 1 82 ? 11.026 -4.362 -11.535 1.00 92.81 82 LEU A C 1
ATOM 676 O O . LEU A 1 82 ? 10.348 -3.805 -10.672 1.00 92.81 82 LEU A O 1
ATOM 680 N N . GLY A 1 83 ? 10.488 -4.925 -12.620 1.00 92.69 83 GLY A N 1
ATOM 681 C CA . GLY A 1 83 ? 9.049 -4.972 -12.888 1.00 92.69 83 GLY A CA 1
ATOM 682 C C . GLY A 1 83 ? 8.261 -5.659 -11.769 1.00 92.69 83 GLY A C 1
ATOM 683 O O . GLY A 1 83 ? 7.319 -5.082 -11.231 1.00 92.69 83 GLY A O 1
ATOM 684 N N . VAL A 1 84 ? 8.703 -6.842 -11.322 1.00 93.81 84 VAL A N 1
ATOM 685 C CA . VAL A 1 84 ? 8.072 -7.571 -10.204 1.00 93.81 84 VAL A CA 1
ATOM 686 C C . VAL A 1 84 ? 8.046 -6.732 -8.923 1.00 93.81 84 VAL A C 1
ATOM 688 O O . VAL A 1 84 ? 7.015 -6.672 -8.250 1.00 93.81 84 VAL A O 1
ATOM 691 N N . VAL A 1 85 ? 9.156 -6.085 -8.555 1.00 95.38 85 VAL A N 1
ATOM 692 C CA . VAL A 1 85 ? 9.228 -5.271 -7.326 1.00 95.38 85 VAL A CA 1
ATOM 693 C C . VAL A 1 85 ? 8.358 -4.019 -7.444 1.00 95.38 85 VAL A C 1
ATOM 695 O O . VAL A 1 85 ? 7.626 -3.693 -6.505 1.00 95.38 85 VAL A O 1
ATOM 698 N N . MET A 1 86 ? 8.394 -3.350 -8.598 1.00 95.00 86 MET A N 1
ATOM 699 C CA . MET A 1 86 ? 7.580 -2.172 -8.888 1.00 95.00 86 MET A CA 1
ATOM 700 C C . MET A 1 86 ? 6.085 -2.503 -8.790 1.00 95.00 86 MET A C 1
ATOM 702 O O . MET A 1 86 ? 5.363 -1.870 -8.014 1.00 95.00 86 MET A O 1
ATOM 706 N N . ASP A 1 87 ? 5.638 -3.550 -9.483 1.00 93.75 87 ASP A N 1
ATOM 707 C CA . ASP A 1 87 ? 4.240 -3.984 -9.487 1.00 93.75 87 ASP A CA 1
ATOM 708 C C . ASP A 1 87 ? 3.793 -4.491 -8.114 1.00 93.75 87 ASP A C 1
ATOM 710 O O . ASP A 1 87 ? 2.656 -4.255 -7.709 1.00 93.75 87 ASP A O 1
ATOM 714 N N . THR A 1 88 ? 4.688 -5.121 -7.346 1.00 95.06 88 THR A N 1
ATOM 715 C CA . THR A 1 88 ? 4.412 -5.504 -5.951 1.00 95.06 88 THR A CA 1
ATOM 716 C C . THR A 1 88 ? 4.165 -4.279 -5.077 1.00 95.06 88 THR A C 1
ATOM 718 O O . THR A 1 88 ? 3.235 -4.290 -4.269 1.00 95.06 88 THR A O 1
ATOM 721 N N . GLY A 1 89 ? 4.963 -3.218 -5.231 1.00 93.75 89 GLY A N 1
ATOM 722 C CA . GLY A 1 89 ? 4.757 -1.958 -4.517 1.00 93.75 89 GLY A CA 1
ATOM 723 C C . GLY A 1 89 ? 3.404 -1.334 -4.856 1.00 93.75 89 GLY A C 1
ATOM 724 O O . GLY A 1 89 ? 2.626 -1.016 -3.955 1.00 93.75 89 GLY A O 1
ATOM 725 N N . LEU A 1 90 ? 3.084 -1.244 -6.151 1.00 92.19 90 LEU A N 1
ATOM 726 C CA . LEU A 1 90 ? 1.819 -0.689 -6.631 1.00 92.19 90 LEU A CA 1
ATOM 727 C C . LEU A 1 90 ? 0.620 -1.515 -6.150 1.00 92.19 90 LEU A C 1
ATOM 729 O O . LEU A 1 90 ? -0.301 -0.975 -5.544 1.00 92.19 90 LEU A O 1
ATOM 733 N N . PHE A 1 91 ? 0.651 -2.832 -6.341 1.00 91.94 91 PHE A N 1
ATOM 734 C CA . PHE A 1 91 ? -0.417 -3.740 -5.921 1.00 91.94 91 PHE A CA 1
ATOM 735 C C . PHE A 1 91 ? -0.560 -3.796 -4.394 1.00 91.94 91 PHE A C 1
ATOM 737 O O . PHE A 1 91 ? -1.667 -3.862 -3.861 1.00 91.94 91 PHE A O 1
ATOM 744 N N . GLY A 1 92 ? 0.553 -3.678 -3.666 1.00 91.50 92 GLY A N 1
ATOM 745 C CA . GLY A 1 92 ? 0.581 -3.598 -2.210 1.00 91.50 92 GLY A CA 1
ATOM 746 C C . GLY A 1 92 ? -0.197 -2.407 -1.647 1.00 91.50 92 GLY A C 1
ATOM 747 O O . GLY A 1 92 ? -0.754 -2.530 -0.555 1.00 91.50 92 GLY A O 1
ATOM 748 N N . THR A 1 93 ? -0.293 -1.288 -2.382 1.00 90.31 93 THR A N 1
ATOM 749 C CA . THR A 1 93 ? -1.082 -0.120 -1.945 1.00 90.31 93 THR A CA 1
ATOM 750 C C . THR A 1 93 ? -2.573 -0.427 -1.827 1.00 90.31 93 THR A C 1
ATOM 752 O O . THR A 1 93 ? -3.210 0.061 -0.891 1.00 90.31 93 THR A O 1
ATOM 755 N N . ALA A 1 94 ? -3.120 -1.279 -2.703 1.00 89.06 94 ALA A N 1
ATOM 756 C CA . ALA A 1 94 ? -4.538 -1.636 -2.696 1.00 89.06 94 ALA A CA 1
ATOM 757 C C . ALA A 1 94 ? -4.945 -2.285 -1.363 1.00 89.06 94 ALA A C 1
ATOM 759 O O . ALA A 1 94 ? -5.926 -1.892 -0.735 1.00 89.06 94 ALA A O 1
ATOM 760 N N . PHE A 1 95 ? -4.100 -3.176 -0.843 1.00 89.81 95 PHE A N 1
ATOM 761 C CA . PHE A 1 95 ? -4.361 -3.895 0.403 1.00 89.81 95 PHE A CA 1
ATOM 762 C C . PHE A 1 95 ? -4.214 -3.060 1.685 1.00 89.81 95 PHE A C 1
ATOM 764 O O . PHE A 1 95 ? -4.561 -3.546 2.766 1.00 89.81 95 PHE A O 1
ATOM 771 N N . ASN A 1 96 ? -3.728 -1.815 1.617 1.00 90.56 96 ASN A N 1
ATOM 772 C CA . ASN A 1 96 ? -3.626 -0.966 2.810 1.00 90.56 96 ASN A CA 1
ATOM 773 C C . ASN A 1 96 ? -5.002 -0.754 3.456 1.00 90.56 96 ASN A C 1
ATOM 775 O O . ASN A 1 96 ? -5.135 -0.791 4.685 1.00 90.56 96 ASN A O 1
ATOM 779 N N . LEU A 1 97 ? -6.040 -0.564 2.631 1.00 86.25 97 LEU A N 1
ATOM 780 C CA . LEU A 1 97 ? -7.404 -0.355 3.108 1.00 86.25 97 LEU A CA 1
ATOM 781 C C . LEU A 1 97 ? -7.914 -1.589 3.860 1.00 86.25 97 LEU A C 1
ATOM 783 O O . LEU A 1 97 ? -8.401 -1.452 4.989 1.00 86.25 97 LEU A O 1
ATOM 787 N N . PHE A 1 98 ? -7.702 -2.781 3.294 1.00 87.69 98 PHE A N 1
ATOM 788 C CA . PHE A 1 98 ? -7.977 -4.052 3.959 1.00 87.69 98 PHE A CA 1
ATOM 789 C C . PHE A 1 98 ? -7.319 -4.132 5.334 1.00 87.69 98 PHE A C 1
ATOM 791 O O . PHE A 1 98 ? -7.984 -4.438 6.327 1.00 87.69 98 PHE A O 1
ATOM 798 N N . GLY A 1 99 ? -6.025 -3.806 5.421 1.00 89.88 99 GLY A N 1
ATOM 799 C CA . GLY A 1 99 ? -5.279 -3.846 6.676 1.00 89.88 99 GLY A CA 1
ATOM 800 C C . GLY A 1 99 ? -5.901 -2.956 7.758 1.00 89.88 99 GLY A C 1
ATOM 801 O O . GLY A 1 99 ? -6.073 -3.380 8.907 1.00 89.88 99 GLY A O 1
ATOM 802 N N . PHE A 1 100 ? -6.336 -1.746 7.389 1.00 88.69 100 PHE A N 1
ATOM 803 C CA . PHE A 1 100 ? -7.017 -0.826 8.304 1.00 88.69 100 PHE A CA 1
ATOM 804 C C . PHE A 1 100 ? -8.398 -1.302 8.754 1.00 88.69 100 PHE A C 1
ATOM 806 O O . PHE A 1 100 ? -8.802 -1.024 9.894 1.00 88.69 100 PHE A O 1
ATOM 813 N N . VAL A 1 101 ? -9.147 -1.955 7.866 1.00 87.44 101 VAL A N 1
ATOM 814 C CA . VAL A 1 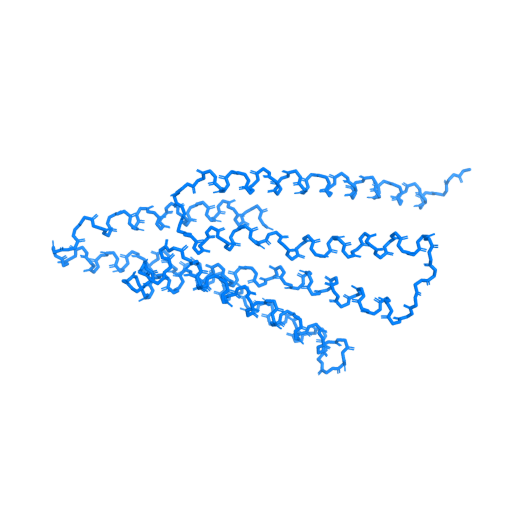101 ? -10.467 -2.525 8.166 1.00 87.44 101 VAL A CA 1
ATOM 815 C C . VAL A 1 101 ? -10.325 -3.715 9.095 1.00 87.44 101 VAL A C 1
ATOM 817 O O . VAL A 1 101 ? -11.018 -3.799 10.111 1.00 87.44 101 VAL A O 1
ATOM 820 N N . PHE A 1 102 ? -9.401 -4.611 8.773 1.00 89.12 102 PHE A N 1
ATOM 821 C CA . PHE A 1 102 ? -9.170 -5.832 9.521 1.00 89.12 102 PHE A CA 1
ATOM 822 C C . PHE A 1 102 ? -8.694 -5.533 10.948 1.00 89.12 102 PHE A C 1
ATOM 824 O O . PHE A 1 102 ? -9.222 -6.097 11.908 1.00 89.12 102 PHE A O 1
ATOM 831 N N . GLU A 1 103 ? -7.796 -4.557 11.125 1.00 89.12 103 GLU A N 1
ATOM 832 C CA . GLU A 1 103 ? -7.387 -4.083 12.453 1.00 89.12 103 GLU A CA 1
ATOM 833 C C . GLU A 1 103 ? -8.574 -3.577 13.282 1.00 89.12 103 GLU A C 1
ATOM 835 O O . GLU A 1 103 ? -8.710 -3.939 14.454 1.00 89.12 103 GLU A O 1
ATOM 840 N N . ARG A 1 104 ? -9.473 -2.786 12.681 1.00 85.31 104 ARG A N 1
ATOM 841 C CA . ARG A 1 104 ? -10.675 -2.290 13.373 1.00 85.31 104 ARG A CA 1
ATOM 842 C C . ARG A 1 104 ? -11.651 -3.397 13.712 1.00 85.31 104 ARG A C 1
ATOM 844 O O . ARG A 1 104 ? -12.267 -3.350 14.779 1.00 85.31 104 ARG A O 1
ATOM 851 N N . LEU A 1 105 ? -11.814 -4.366 12.817 1.00 84.94 105 LEU A N 1
ATOM 852 C CA . LEU A 1 105 ? -12.670 -5.516 13.054 1.00 84.94 105 LEU A CA 1
ATOM 853 C C . LEU A 1 105 ? -12.169 -6.299 14.270 1.00 84.94 105 LEU A C 1
ATOM 855 O O . LEU A 1 105 ? -12.941 -6.541 15.197 1.00 84.94 105 LEU A O 1
ATOM 859 N N . ILE A 1 106 ? -10.868 -6.599 14.323 1.00 86.94 106 ILE A N 1
ATOM 860 C CA . ILE A 1 106 ? -10.253 -7.282 15.465 1.00 86.94 106 ILE A CA 1
ATOM 861 C C . ILE A 1 106 ? -10.415 -6.462 16.747 1.00 86.94 106 ILE A C 1
ATOM 863 O O . ILE A 1 106 ? -10.839 -7.009 17.766 1.00 86.94 106 ILE A O 1
ATOM 867 N N . ALA A 1 107 ? -10.135 -5.156 16.705 1.00 84.38 107 ALA A N 1
ATOM 868 C CA . ALA A 1 107 ? -10.290 -4.280 17.865 1.00 84.38 107 ALA A CA 1
ATOM 869 C C . ALA A 1 107 ? -11.738 -4.267 18.394 1.00 84.38 107 ALA A C 1
ATOM 871 O O . ALA A 1 107 ? -11.959 -4.254 19.604 1.00 84.38 107 ALA A O 1
ATOM 872 N N . THR A 1 108 ? -12.726 -4.325 17.496 1.00 81.31 108 THR A N 1
ATOM 873 C CA . THR A 1 108 ? -14.155 -4.322 17.848 1.00 81.31 108 THR A CA 1
ATOM 874 C C . THR A 1 108 ? -14.625 -5.673 18.394 1.00 81.31 108 THR A C 1
ATOM 876 O O . THR A 1 108 ? -15.433 -5.709 19.322 1.00 81.31 108 THR A O 1
ATOM 879 N N . LEU A 1 109 ? -14.127 -6.787 17.848 1.00 82.19 109 LEU A N 1
ATOM 880 C CA . LEU A 1 109 ? -14.512 -8.139 18.271 1.00 82.19 109 LEU A CA 1
ATOM 881 C C . LEU A 1 109 ? -13.805 -8.579 19.560 1.00 82.19 109 LEU A C 1
ATOM 883 O O . LEU A 1 109 ? -14.406 -9.244 20.401 1.00 82.19 109 LEU A O 1
ATOM 887 N N . LEU A 1 110 ? -12.536 -8.205 19.734 1.00 82.69 110 LEU A N 1
ATOM 888 C CA . LEU A 1 110 ? -11.664 -8.701 20.802 1.00 82.69 110 LEU A CA 1
ATOM 889 C C . LEU A 1 110 ? -11.242 -7.609 21.792 1.00 82.69 110 LEU A C 1
ATOM 891 O O . LEU A 1 110 ? -10.146 -7.688 22.340 1.00 82.69 110 LEU A O 1
ATOM 895 N N . VAL A 1 111 ? -12.115 -6.639 22.086 1.00 74.12 111 VAL A N 1
ATOM 896 C CA . VAL A 1 111 ? -11.835 -5.442 22.915 1.00 74.12 111 VAL A CA 1
ATOM 897 C C . VAL A 1 111 ? -10.937 -5.723 24.132 1.00 74.12 111 VAL A C 1
ATOM 899 O O . VAL A 1 111 ? -9.918 -5.065 24.319 1.00 74.12 111 VAL A O 1
ATOM 902 N N . ARG A 1 112 ? -11.271 -6.733 24.952 1.00 74.31 112 ARG A N 1
ATOM 903 C CA . ARG A 1 112 ? -10.527 -7.043 26.192 1.00 74.31 112 ARG A CA 1
ATOM 904 C C . ARG A 1 112 ? -9.136 -7.634 25.953 1.00 74.31 112 ARG A C 1
ATOM 906 O O . ARG A 1 112 ? -8.223 -7.361 26.724 1.00 74.31 112 ARG A O 1
ATOM 913 N N . ARG A 1 113 ? -8.982 -8.482 24.931 1.00 78.69 113 ARG A N 1
ATOM 914 C CA . ARG A 1 113 ? -7.700 -9.140 24.614 1.00 78.69 113 ARG A CA 1
ATOM 915 C C . ARG A 1 113 ? -6.798 -8.226 23.793 1.00 78.69 113 ARG A C 1
ATOM 917 O O . ARG A 1 113 ? -5.587 -8.261 23.964 1.00 78.69 113 ARG A O 1
ATOM 924 N N . TYR A 1 114 ? -7.401 -7.401 22.944 1.00 79.88 114 TYR A N 1
ATOM 925 C CA . TYR A 1 114 ? -6.722 -6.467 22.061 1.00 79.88 114 TYR A CA 1
ATOM 926 C C . TYR A 1 114 ? -5.842 -5.483 22.842 1.00 79.88 114 TYR A C 1
ATOM 928 O O . TYR A 1 114 ? -4.656 -5.365 22.545 1.00 79.88 114 TYR A O 1
ATOM 936 N N . GLU A 1 115 ? -6.383 -4.868 23.901 1.00 75.88 115 GLU A N 1
ATOM 937 C CA . GLU A 1 115 ? -5.615 -3.946 24.749 1.00 75.88 115 GLU A CA 1
ATOM 938 C C . GLU A 1 115 ? -4.430 -4.629 25.435 1.00 75.88 115 GLU A C 1
ATOM 940 O O . GLU A 1 115 ? -3.356 -4.048 25.517 1.00 75.88 115 GLU A O 1
ATOM 945 N N . PHE A 1 116 ? -4.599 -5.861 25.922 1.00 78.81 116 PHE A N 1
ATOM 946 C CA . PHE A 1 116 ? -3.540 -6.543 26.666 1.00 78.81 116 PHE A CA 1
ATOM 947 C C . PHE A 1 116 ? -2.419 -7.045 25.750 1.00 78.81 116 PHE A C 1
ATOM 949 O O . PHE A 1 116 ? -1.242 -6.844 26.038 1.00 78.81 116 PHE A O 1
ATOM 956 N N . ILE A 1 117 ? -2.781 -7.669 24.625 1.00 77.94 117 ILE A N 1
ATOM 957 C CA . ILE A 1 117 ? -1.821 -8.279 23.694 1.00 77.94 117 ILE A CA 1
ATOM 958 C C . ILE A 1 117 ? -0.977 -7.207 22.999 1.00 77.94 117 ILE A C 1
ATOM 960 O O . ILE A 1 117 ? 0.202 -7.424 22.739 1.00 77.94 117 ILE A O 1
ATOM 964 N N . SER A 1 118 ? -1.570 -6.054 22.690 1.00 77.31 118 SER A N 1
ATOM 965 C CA . SER A 1 118 ? -0.938 -5.032 21.850 1.00 77.31 118 SER A CA 1
ATOM 966 C C . SER A 1 118 ? -0.555 -3.744 22.587 1.00 77.31 118 SER A C 1
ATOM 968 O O . SER A 1 118 ? -0.222 -2.754 21.939 1.00 77.31 118 SER A O 1
ATOM 970 N N . ALA A 1 119 ? -0.562 -3.742 23.926 1.00 74.62 119 ALA A N 1
ATOM 971 C CA . ALA A 1 119 ? -0.212 -2.561 24.725 1.00 74.62 119 ALA A CA 1
ATOM 972 C C . ALA A 1 119 ? 1.221 -2.060 24.480 1.00 74.62 119 ALA A C 1
ATOM 974 O O . ALA A 1 119 ? 1.471 -0.858 24.534 1.00 74.62 119 ALA A O 1
ATOM 975 N N . ARG A 1 120 ? 2.169 -2.980 24.255 1.00 79.31 120 ARG A N 1
ATOM 976 C CA . ARG A 1 120 ? 3.603 -2.658 24.149 1.00 79.31 120 ARG A CA 1
ATOM 977 C C . ARG A 1 120 ? 4.179 -2.915 22.765 1.00 79.31 120 ARG A C 1
ATOM 979 O O . ARG A 1 120 ? 4.991 -2.125 22.298 1.00 79.31 120 ARG A O 1
ATOM 986 N N . ILE A 1 121 ? 3.785 -4.019 22.137 1.00 86.69 121 ILE A N 1
ATOM 987 C CA . ILE A 1 121 ? 4.255 -4.403 20.808 1.00 86.69 121 ILE A CA 1
ATOM 988 C C . ILE A 1 121 ? 3.023 -4.599 19.927 1.00 86.69 121 ILE A C 1
ATOM 990 O O . ILE A 1 121 ? 2.132 -5.368 20.299 1.00 86.69 121 ILE A O 1
ATOM 994 N N . PRO A 1 122 ? 2.949 -3.919 18.776 1.00 90.12 122 PRO A N 1
ATOM 995 C CA . PRO A 1 122 ? 1.789 -3.972 17.909 1.00 90.12 122 PRO A CA 1
ATOM 996 C C . PRO A 1 122 ? 1.790 -5.244 17.036 1.00 90.12 122 PRO A C 1
ATOM 998 O O . PRO A 1 122 ? 1.957 -5.202 15.819 1.00 90.12 122 PRO A O 1
ATOM 1001 N N . PHE A 1 123 ? 1.646 -6.412 17.670 1.00 89.69 123 PHE A N 1
ATOM 1002 C CA . PHE A 1 123 ? 1.736 -7.710 16.990 1.00 89.69 123 PHE A CA 1
ATOM 1003 C C . PHE A 1 123 ? 0.684 -7.881 15.894 1.00 89.69 123 PHE A C 1
ATOM 1005 O O . PHE A 1 123 ? 0.987 -8.429 14.841 1.00 89.69 123 PHE A O 1
ATOM 1012 N N . ILE A 1 124 ? -0.538 -7.392 16.125 1.00 89.94 124 ILE A N 1
ATOM 1013 C CA . ILE A 1 124 ? -1.640 -7.564 15.174 1.00 89.94 124 ILE A CA 1
ATOM 1014 C C . ILE A 1 124 ? -1.330 -6.830 13.873 1.00 89.94 124 ILE A C 1
ATOM 1016 O O . ILE A 1 124 ? -1.470 -7.417 12.804 1.00 89.94 124 ILE A O 1
ATOM 1020 N N . SER A 1 125 ? -0.883 -5.574 13.941 1.00 90.62 125 SER A N 1
ATOM 1021 C CA . SER A 1 125 ? -0.537 -4.846 12.721 1.00 90.62 125 SER A CA 1
ATOM 1022 C C . SER A 1 125 ? 0.687 -5.428 12.030 1.00 90.62 125 SER A C 1
ATOM 1024 O O . SER A 1 125 ? 0.667 -5.534 10.812 1.00 90.62 125 SER A O 1
ATOM 1026 N N . LEU A 1 126 ? 1.710 -5.867 12.770 1.00 93.25 126 LEU A N 1
ATOM 1027 C CA . LEU A 1 126 ? 2.861 -6.552 12.174 1.00 93.25 126 LEU A CA 1
ATOM 1028 C C . LEU A 1 126 ? 2.437 -7.798 11.389 1.00 93.25 126 LEU A C 1
ATOM 1030 O O . LEU A 1 126 ? 2.876 -7.982 10.258 1.00 93.25 126 LEU A O 1
ATOM 1034 N N . SER A 1 127 ? 1.550 -8.624 11.952 1.00 93.50 127 SER A N 1
ATOM 1035 C CA . SER A 1 127 ? 1.018 -9.798 11.254 1.00 93.50 127 SER A CA 1
ATOM 1036 C C . SER A 1 127 ? 0.207 -9.414 10.018 1.00 93.50 127 SER A C 1
ATOM 1038 O O . SER A 1 127 ? 0.378 -10.028 8.971 1.00 93.50 127 SER A O 1
ATOM 1040 N N . VAL A 1 128 ? -0.647 -8.390 10.116 1.00 93.06 128 VAL A N 1
ATOM 1041 C CA . VAL A 1 128 ? -1.449 -7.902 8.982 1.00 93.06 128 VAL A CA 1
ATOM 1042 C C . VAL A 1 128 ? -0.556 -7.405 7.849 1.00 93.06 128 VAL A C 1
ATOM 1044 O O . VAL A 1 128 ? -0.764 -7.794 6.706 1.00 93.06 128 VAL A O 1
ATOM 1047 N N . ILE A 1 129 ? 0.465 -6.610 8.167 1.00 93.94 129 ILE A N 1
ATOM 1048 C CA . ILE A 1 129 ? 1.421 -6.081 7.189 1.00 93.94 129 ILE A CA 1
ATOM 1049 C C . ILE A 1 129 ? 2.212 -7.223 6.550 1.00 93.94 129 ILE A C 1
ATOM 1051 O O . ILE A 1 129 ? 2.340 -7.268 5.331 1.00 93.94 129 ILE A O 1
ATOM 1055 N N . ALA A 1 130 ? 2.701 -8.178 7.343 1.00 94.94 130 ALA A N 1
ATOM 1056 C CA . ALA A 1 130 ? 3.428 -9.329 6.816 1.00 94.94 130 ALA A CA 1
ATOM 1057 C C . ALA A 1 130 ? 2.569 -10.154 5.845 1.00 94.94 130 ALA A C 1
ATOM 1059 O O . ALA A 1 130 ? 3.030 -10.502 4.761 1.00 94.94 130 ALA A O 1
ATOM 1060 N N . VAL A 1 131 ? 1.309 -10.424 6.204 1.00 94.19 131 VAL A N 1
ATOM 1061 C CA . VAL A 1 131 ? 0.363 -11.141 5.336 1.00 94.19 131 VAL A CA 1
ATOM 1062 C C . VAL A 1 131 ? 0.054 -10.334 4.077 1.00 94.19 131 VAL A C 1
ATOM 1064 O O . VAL A 1 131 ? 0.051 -10.898 2.989 1.00 94.19 131 VAL A O 1
ATOM 1067 N N . GLN A 1 132 ? -0.154 -9.023 4.197 1.00 93.56 132 GLN A N 1
ATOM 1068 C CA . GLN A 1 132 ? -0.392 -8.132 3.063 1.00 93.56 132 GLN A CA 1
ATOM 1069 C C . GLN A 1 132 ? 0.759 -8.177 2.051 1.00 93.56 132 GLN A C 1
ATOM 1071 O O . GLN A 1 132 ? 0.520 -8.399 0.866 1.00 93.56 132 GLN A O 1
ATOM 1076 N N . TRP A 1 133 ? 2.001 -8.016 2.511 1.00 94.81 133 TRP A N 1
ATOM 1077 C CA . TRP A 1 133 ? 3.176 -8.081 1.640 1.00 94.81 133 TRP A CA 1
ATOM 1078 C C . TRP A 1 133 ? 3.369 -9.472 1.041 1.00 94.81 133 TRP A C 1
ATOM 1080 O O . TRP A 1 133 ? 3.640 -9.585 -0.151 1.00 94.81 133 TRP A O 1
ATOM 1090 N N . ALA A 1 134 ? 3.172 -10.530 1.830 1.00 95.19 134 ALA A N 1
ATOM 1091 C CA . ALA A 1 134 ? 3.257 -11.899 1.333 1.00 95.19 134 ALA A CA 1
ATOM 1092 C C . ALA A 1 134 ? 2.221 -12.172 0.231 1.00 95.19 134 ALA A C 1
ATOM 1094 O O . ALA A 1 134 ? 2.563 -12.763 -0.790 1.00 95.19 134 ALA A O 1
ATOM 1095 N N . MET A 1 135 ? 0.977 -11.708 0.402 1.00 93.38 135 MET A N 1
ATOM 1096 C CA . MET A 1 135 ? -0.058 -11.823 -0.628 1.00 93.38 135 MET A CA 1
ATOM 1097 C C . MET A 1 135 ? 0.301 -11.013 -1.873 1.00 93.38 135 MET A C 1
ATOM 1099 O O . MET A 1 135 ? 0.212 -11.550 -2.973 1.00 93.38 135 MET A O 1
ATOM 1103 N N . ALA A 1 136 ? 0.743 -9.761 -1.720 1.00 93.88 136 ALA A N 1
ATOM 1104 C CA . ALA A 1 136 ? 1.118 -8.920 -2.855 1.00 93.88 136 ALA A CA 1
ATOM 1105 C C . ALA A 1 136 ? 2.237 -9.562 -3.690 1.00 93.88 136 ALA A C 1
ATOM 1107 O O . ALA A 1 136 ? 2.086 -9.717 -4.900 1.00 93.88 136 ALA A O 1
ATOM 1108 N N . VAL A 1 137 ? 3.305 -10.026 -3.032 1.00 94.44 137 VAL A N 1
ATOM 1109 C CA . VAL A 1 137 ? 4.407 -10.742 -3.691 1.00 94.44 137 VAL A CA 1
ATOM 1110 C C . VAL A 1 137 ? 3.901 -12.015 -4.367 1.00 94.44 137 VAL A C 1
ATOM 1112 O O . VAL A 1 137 ? 4.261 -12.271 -5.509 1.00 94.44 137 VAL A O 1
ATOM 1115 N N . ALA A 1 138 ? 3.051 -12.806 -3.705 1.00 93.75 138 ALA A N 1
ATOM 1116 C CA . ALA A 1 138 ? 2.541 -14.054 -4.269 1.00 93.75 138 ALA A CA 1
ATOM 1117 C C . ALA A 1 138 ? 1.689 -13.834 -5.531 1.00 93.75 138 ALA A C 1
ATOM 1119 O O . ALA A 1 138 ? 1.876 -14.545 -6.516 1.00 93.75 138 ALA A O 1
ATOM 1120 N N . PHE A 1 139 ? 0.784 -12.848 -5.529 1.00 93.69 139 PHE A N 1
ATOM 1121 C CA . PHE A 1 139 ? -0.063 -12.541 -6.689 1.00 93.69 139 PHE A CA 1
ATOM 1122 C C . PHE A 1 139 ? 0.740 -11.994 -7.869 1.00 93.69 139 PHE A C 1
ATOM 1124 O O . PHE A 1 139 ? 0.516 -12.414 -9.005 1.00 93.69 139 PHE A O 1
ATOM 1131 N N . ILE A 1 140 ? 1.695 -11.097 -7.612 1.00 94.62 140 ILE A N 1
ATOM 1132 C CA . ILE A 1 140 ? 2.552 -10.553 -8.669 1.00 94.62 140 ILE A CA 1
ATOM 1133 C C . ILE A 1 140 ? 3.513 -11.622 -9.193 1.00 94.62 140 ILE A C 1
ATOM 1135 O O . ILE A 1 140 ? 3.640 -11.781 -10.403 1.00 94.62 140 ILE A O 1
ATOM 1139 N N . ALA A 1 141 ? 4.114 -12.438 -8.327 1.00 92.19 141 ALA A N 1
ATOM 1140 C CA . ALA A 1 141 ? 4.948 -13.554 -8.766 1.00 92.19 141 ALA A CA 1
ATOM 1141 C C . ALA A 1 141 ? 4.160 -14.559 -9.624 1.00 92.19 141 ALA A C 1
ATOM 1143 O O . ALA A 1 141 ? 4.657 -14.998 -10.657 1.00 92.19 141 ALA A O 1
ATOM 1144 N N . ALA A 1 142 ? 2.920 -14.886 -9.241 1.00 93.25 142 ALA A N 1
ATOM 1145 C CA . ALA A 1 142 ? 2.050 -15.763 -10.026 1.00 93.25 142 ALA A CA 1
ATOM 1146 C C . ALA A 1 142 ? 1.663 -15.154 -11.386 1.00 93.25 142 ALA A C 1
ATOM 1148 O O . ALA A 1 142 ? 1.552 -15.884 -12.370 1.00 93.25 142 ALA A O 1
ATOM 1149 N N . TYR A 1 143 ? 1.497 -13.830 -11.456 1.00 93.62 143 TYR A N 1
ATOM 1150 C CA . TYR A 1 143 ? 1.274 -13.107 -12.709 1.00 93.62 143 TYR A CA 1
ATOM 1151 C C . TYR A 1 143 ? 2.497 -13.177 -13.637 1.00 93.62 143 TYR A C 1
ATOM 1153 O O . TYR A 1 143 ? 2.366 -13.582 -14.785 1.00 93.62 143 TYR A O 1
ATOM 1161 N N . TYR A 1 144 ? 3.701 -12.895 -13.130 1.00 92.12 144 TYR A N 1
ATOM 1162 C CA . TYR A 1 144 ? 4.953 -12.966 -13.909 1.00 92.12 144 TYR A CA 1
ATOM 1163 C C . TYR A 1 144 ? 5.420 -14.396 -14.248 1.00 92.12 144 TYR A C 1
ATOM 1165 O O . TYR A 1 144 ? 6.367 -14.574 -15.027 1.00 92.12 144 TYR A O 1
ATOM 1173 N N . ALA A 1 145 ? 4.800 -15.404 -13.632 1.00 92.12 145 ALA A N 1
ATOM 1174 C CA . ALA A 1 145 ? 4.956 -16.820 -13.956 1.00 92.12 145 ALA A CA 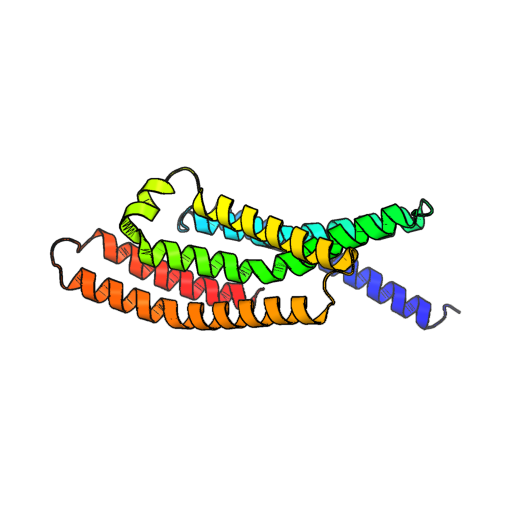1
ATOM 1175 C C . ALA A 1 145 ? 3.893 -17.325 -14.953 1.00 92.12 145 ALA A C 1
ATOM 1177 O O . ALA A 1 145 ? 3.850 -18.524 -15.223 1.00 92.12 145 ALA A O 1
ATOM 1178 N N . ASP A 1 146 ? 3.024 -16.439 -15.456 1.00 91.62 146 ASP A N 1
ATOM 1179 C CA . ASP A 1 146 ? 1.907 -16.747 -16.359 1.00 91.62 146 ASP A CA 1
ATOM 1180 C C . ASP A 1 146 ? 0.889 -17.753 -15.784 1.00 91.62 146 ASP A C 1
ATOM 1182 O O . ASP A 1 146 ? 0.118 -18.378 -16.512 1.00 91.62 146 ASP A O 1
ATOM 1186 N N . TRP A 1 147 ? 0.848 -17.916 -14.456 1.00 93.19 147 TRP A N 1
ATOM 1187 C CA . TRP A 1 147 ? -0.130 -18.786 -13.790 1.00 93.19 147 TRP A CA 1
ATOM 1188 C C . TRP A 1 147 ? -1.503 -18.125 -13.693 1.00 93.19 147 TRP A C 1
ATOM 1190 O O . TRP A 1 147 ? -2.529 -18.805 -13.651 1.00 93.19 147 TRP A O 1
ATOM 1200 N N . ILE A 1 148 ? -1.522 -16.793 -13.617 1.00 92.19 148 ILE A N 1
ATOM 1201 C CA . ILE A 1 148 ? -2.725 -15.980 -13.458 1.00 92.19 148 ILE A CA 1
ATOM 1202 C C . ILE A 1 148 ? -2.625 -14.794 -14.419 1.00 92.19 148 ILE A C 1
ATOM 1204 O O . ILE A 1 148 ? -1.575 -14.174 -14.544 1.00 92.19 148 ILE A O 1
ATOM 1208 N N . THR A 1 149 ? -3.723 -14.454 -15.092 1.00 92.00 149 THR A N 1
ATOM 1209 C CA . THR A 1 149 ? -3.796 -13.257 -15.940 1.00 92.00 149 THR A CA 1
ATOM 1210 C C . THR A 1 149 ? -4.067 -11.995 -15.111 1.00 92.00 149 THR A C 1
ATOM 1212 O O . THR A 1 149 ? -4.333 -12.049 -13.911 1.00 92.00 149 THR A O 1
ATOM 1215 N N . LEU A 1 150 ? -4.046 -10.821 -15.745 1.00 89.44 150 LEU A N 1
ATOM 1216 C CA . LEU A 1 150 ? -4.334 -9.550 -15.069 1.00 89.44 150 LEU A CA 1
ATOM 1217 C C . LEU A 1 150 ? -5.760 -9.487 -14.480 1.00 89.44 150 LEU A C 1
ATOM 1219 O O . LEU A 1 150 ? -5.982 -8.881 -13.432 1.00 89.44 150 LEU A O 1
ATOM 1223 N N . LEU A 1 151 ? -6.738 -10.119 -15.140 1.00 91.12 151 LEU A N 1
ATOM 1224 C CA . LEU A 1 151 ? -8.156 -9.988 -14.795 1.00 91.12 151 LEU A CA 1
ATOM 1225 C C . LEU A 1 151 ? -8.490 -10.521 -13.382 1.00 91.12 151 LEU A C 1
ATOM 1227 O O . LEU A 1 151 ? -9.111 -9.779 -12.620 1.00 91.12 151 LEU A O 1
ATOM 1231 N N . PRO A 1 152 ? -8.070 -11.735 -12.970 1.00 91.00 152 PRO A N 1
ATOM 1232 C CA . PRO A 1 152 ? -8.239 -12.195 -11.591 1.00 91.00 152 PRO A CA 1
ATOM 1233 C C . PRO A 1 152 ? -7.636 -11.258 -10.537 1.00 91.00 152 PRO A C 1
ATOM 1235 O O . PRO A 1 152 ? -8.279 -11.021 -9.517 1.00 91.00 152 PRO A O 1
ATOM 1238 N N . ASN A 1 153 ? -6.457 -10.676 -10.785 1.00 87.38 153 ASN A N 1
ATOM 1239 C CA . ASN A 1 153 ? -5.827 -9.742 -9.844 1.00 87.38 153 ASN A CA 1
ATOM 1240 C C . ASN A 1 153 ? -6.681 -8.479 -9.650 1.00 87.38 153 ASN A C 1
ATOM 1242 O O . ASN A 1 153 ? -6.896 -8.044 -8.518 1.00 87.38 153 ASN A O 1
ATOM 1246 N N . LEU A 1 154 ? -7.241 -7.937 -10.736 1.00 89.94 154 LEU A N 1
ATOM 1247 C CA . LEU A 1 154 ? -8.167 -6.802 -10.672 1.00 89.94 154 LEU A CA 1
ATOM 1248 C C . LEU A 1 154 ? -9.468 -7.151 -9.939 1.00 89.94 154 LEU A C 1
ATOM 1250 O O . LEU A 1 154 ? -9.976 -6.334 -9.172 1.00 89.94 154 LEU A O 1
ATOM 1254 N N . ILE A 1 155 ? -9.998 -8.364 -10.132 1.00 92.38 155 ILE A N 1
ATOM 1255 C CA . ILE A 1 155 ? -11.189 -8.835 -9.411 1.00 92.38 155 ILE A CA 1
ATOM 1256 C C . ILE A 1 155 ? -10.905 -8.922 -7.909 1.00 92.38 155 ILE A C 1
ATOM 1258 O O . ILE A 1 155 ? -11.723 -8.460 -7.117 1.00 92.38 155 ILE A O 1
ATOM 1262 N N . VAL A 1 156 ? -9.753 -9.470 -7.507 1.00 90.69 156 VAL A N 1
ATOM 1263 C CA . VAL A 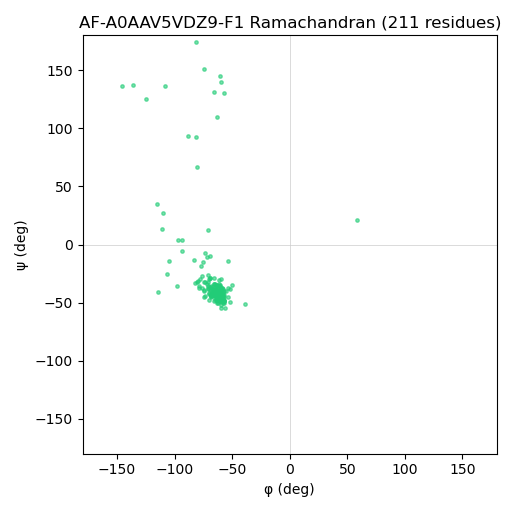1 156 ? -9.358 -9.565 -6.091 1.00 90.69 156 VAL A CA 1
ATOM 1264 C C . VAL A 1 156 ? -9.298 -8.179 -5.452 1.00 90.69 156 VAL A C 1
ATOM 1266 O O . VAL A 1 156 ? -9.898 -7.982 -4.397 1.00 90.69 156 VAL A O 1
ATOM 1269 N N . VAL A 1 157 ? -8.659 -7.210 -6.115 1.00 89.06 157 VAL A N 1
ATOM 1270 C CA . VAL A 1 157 ? -8.599 -5.818 -5.638 1.00 89.06 157 VAL A CA 1
ATOM 1271 C C . VAL A 1 157 ? -9.991 -5.193 -5.562 1.00 89.06 157 VAL A C 1
ATOM 1273 O O . VAL A 1 157 ? -10.342 -4.588 -4.553 1.00 89.06 157 VAL A O 1
ATOM 1276 N N . GLY A 1 158 ? -10.826 -5.369 -6.589 1.00 89.81 158 GLY A N 1
ATOM 1277 C CA . GLY A 1 158 ? -12.181 -4.814 -6.604 1.00 89.81 158 GLY A CA 1
ATOM 1278 C C . GLY A 1 158 ? -13.074 -5.380 -5.494 1.00 89.81 158 GLY A C 1
ATOM 1279 O O . GLY A 1 158 ? -13.809 -4.636 -4.842 1.00 89.81 158 GLY A O 1
ATOM 1280 N N . VAL A 1 159 ? -12.990 -6.689 -5.244 1.00 92.00 159 VAL A N 1
ATOM 1281 C CA . VAL A 1 159 ? -13.730 -7.361 -4.166 1.00 92.00 159 VAL A CA 1
ATOM 1282 C C . VAL A 1 159 ? -13.216 -6.924 -2.797 1.00 92.00 159 VAL A C 1
ATOM 1284 O O . VAL A 1 159 ? -14.024 -6.617 -1.920 1.00 92.00 159 VAL A O 1
ATOM 1287 N N . GLU A 1 160 ? -11.898 -6.863 -2.607 1.00 90.19 160 GLU A N 1
ATOM 1288 C CA . GLU A 1 160 ? -11.286 -6.385 -1.365 1.00 90.19 160 GLU A CA 1
ATOM 1289 C C . GLU A 1 160 ? -11.728 -4.954 -1.056 1.00 90.19 160 GLU A C 1
ATOM 1291 O O . GLU A 1 160 ? -12.240 -4.694 0.035 1.00 90.19 160 GLU A O 1
ATOM 1296 N N . TRP A 1 161 ? -11.650 -4.062 -2.041 1.00 89.94 161 TRP A N 1
ATOM 1297 C CA . TRP A 1 161 ? -12.092 -2.682 -1.902 1.00 89.94 161 TRP A CA 1
ATOM 1298 C C . TRP A 1 161 ? -13.580 -2.586 -1.541 1.00 89.94 161 TRP A C 1
ATOM 1300 O O . TRP A 1 161 ? -13.950 -1.878 -0.601 1.00 89.94 161 TRP A O 1
ATOM 1310 N N . ALA A 1 162 ? -14.446 -3.350 -2.218 1.00 89.12 162 ALA A N 1
ATOM 1311 C CA . ALA A 1 162 ? -15.877 -3.376 -1.923 1.00 89.12 162 ALA A CA 1
ATOM 1312 C C . ALA A 1 162 ? -16.164 -3.856 -0.488 1.00 89.12 162 ALA A C 1
ATOM 1314 O O . ALA A 1 162 ? -16.949 -3.231 0.232 1.00 89.12 162 ALA A O 1
ATOM 1315 N N . ILE A 1 163 ? -15.499 -4.928 -0.040 1.00 88.69 163 ILE A N 1
ATOM 1316 C CA . ILE A 1 163 ? -15.602 -5.424 1.340 1.00 88.69 163 ILE A CA 1
ATOM 1317 C C . ILE A 1 163 ? -15.137 -4.346 2.318 1.00 88.69 163 ILE A C 1
ATOM 1319 O O . ILE A 1 163 ? -15.823 -4.071 3.306 1.00 88.69 163 ILE A O 1
ATOM 1323 N N . SER A 1 164 ? -14.008 -3.703 2.033 1.00 86.25 164 SER A N 1
ATOM 1324 C CA . SER A 1 164 ? -13.437 -2.659 2.871 1.00 86.25 164 SER A CA 1
ATOM 1325 C C . SER A 1 164 ? -14.396 -1.471 3.039 1.00 86.25 164 SER A C 1
ATOM 1327 O O . SER A 1 164 ? -14.637 -1.034 4.168 1.00 86.25 164 SER A O 1
ATOM 1329 N N . VAL A 1 165 ? -15.035 -1.007 1.960 1.00 85.00 165 VAL A N 1
ATOM 1330 C CA . VAL A 1 165 ? -16.046 0.068 1.989 1.00 85.00 165 VAL A CA 1
ATOM 1331 C C . VAL A 1 165 ? -17.281 -0.325 2.806 1.00 85.00 165 VAL A C 1
ATOM 1333 O O . VAL A 1 165 ? -17.743 0.445 3.659 1.00 85.00 165 VAL A O 1
ATOM 1336 N N . VAL A 1 166 ? -17.817 -1.531 2.588 1.00 87.38 166 VAL A N 1
ATOM 1337 C CA . VAL A 1 166 ? -18.984 -2.036 3.334 1.00 87.38 166 VAL A CA 1
ATOM 1338 C C . VAL A 1 166 ? -18.667 -2.127 4.824 1.00 87.38 166 VAL A C 1
ATOM 1340 O O . VAL A 1 166 ? -19.441 -1.663 5.665 1.00 87.38 166 VAL A O 1
ATOM 1343 N N . MET A 1 167 ? -17.500 -2.666 5.167 1.00 82.12 167 MET A N 1
ATOM 1344 C CA . MET A 1 167 ? -17.054 -2.795 6.549 1.00 82.12 167 MET A CA 1
ATOM 1345 C C . MET A 1 167 ? -16.837 -1.435 7.210 1.00 82.12 167 MET A C 1
ATOM 1347 O O . MET A 1 167 ? -17.297 -1.228 8.334 1.00 82.12 167 MET A O 1
ATOM 1351 N N . PHE A 1 168 ? -16.212 -0.481 6.517 1.00 79.38 168 PHE A N 1
ATOM 1352 C CA . PHE A 1 168 ? -16.062 0.886 7.019 1.00 79.38 168 PHE A CA 1
ATOM 1353 C C . PHE A 1 168 ? -17.405 1.556 7.299 1.00 79.38 168 PHE A C 1
ATOM 1355 O O . PHE A 1 168 ? -17.546 2.243 8.311 1.00 79.38 168 PHE A O 1
ATOM 1362 N N . SER A 1 169 ? -18.406 1.301 6.459 1.00 81.06 169 SER A N 1
ATOM 1363 C CA . SER A 1 169 ? -19.764 1.817 6.642 1.00 81.06 169 SER A CA 1
ATOM 1364 C C . SER A 1 169 ? -20.494 1.132 7.808 1.00 81.06 169 SER A C 1
ATOM 1366 O O . SER A 1 169 ? -21.267 1.763 8.531 1.00 81.06 169 SER A O 1
ATOM 1368 N N . ALA A 1 170 ? -20.228 -0.156 8.045 1.00 79.81 170 ALA A N 1
ATOM 1369 C CA . ALA A 1 170 ? -20.854 -0.938 9.111 1.00 79.81 170 ALA A CA 1
ATOM 1370 C C . ALA A 1 170 ? -20.225 -0.707 10.500 1.00 79.81 170 ALA A C 1
ATOM 1372 O O . ALA A 1 170 ? -20.931 -0.754 11.515 1.00 79.81 170 ALA A O 1
ATOM 1373 N N . LEU A 1 171 ? -18.917 -0.435 10.570 1.00 75.56 171 LEU A N 1
ATOM 1374 C CA . LEU A 1 171 ? -18.155 -0.287 11.816 1.00 75.56 171 LEU A CA 1
ATOM 1375 C C . LEU A 1 171 ? -18.749 0.742 12.801 1.00 75.56 171 LEU A C 1
ATOM 1377 O O . LEU A 1 171 ? -18.882 0.399 13.980 1.00 75.56 171 LEU A O 1
ATOM 1381 N N . PRO A 1 172 ? -19.178 1.954 12.387 1.00 73.88 172 PRO A N 1
ATOM 1382 C CA . PRO A 1 172 ? -19.841 2.904 13.281 1.00 73.88 172 PRO A CA 1
ATOM 1383 C C . PRO A 1 172 ? -21.100 2.326 13.936 1.00 73.88 172 PRO A C 1
ATOM 1385 O O . PRO A 1 172 ? -21.336 2.526 15.129 1.00 73.88 172 PRO A O 1
ATOM 1388 N N . THR A 1 173 ? -21.893 1.567 13.178 1.00 77.88 173 THR A N 1
ATOM 1389 C CA . THR A 1 173 ? -23.140 0.955 13.654 1.00 77.88 173 THR A CA 1
ATOM 1390 C C . THR A 1 173 ? -22.863 -0.166 14.650 1.00 77.88 173 THR A C 1
ATOM 1392 O O . THR A 1 173 ? -23.513 -0.247 15.695 1.00 77.88 173 THR A O 1
ATOM 1395 N N . ILE A 1 174 ? -21.870 -1.013 14.366 1.00 75.19 174 ILE A N 1
ATOM 1396 C CA . ILE A 1 174 ? -21.452 -2.098 15.266 1.00 75.19 174 ILE A CA 1
ATOM 1397 C C . ILE A 1 174 ? -20.865 -1.517 16.558 1.00 75.19 174 ILE A C 1
ATOM 1399 O O . ILE A 1 174 ? -21.224 -1.958 17.652 1.00 75.19 174 ILE A O 1
ATOM 1403 N N . SER A 1 175 ? -20.026 -0.484 16.444 1.00 68.56 175 SER A N 1
ATOM 1404 C CA . SER A 1 175 ? -19.420 0.204 17.586 1.00 68.56 175 SER A CA 1
ATOM 1405 C C . SER A 1 175 ? -20.482 0.823 18.503 1.00 68.56 175 SER A C 1
ATOM 1407 O O . SER A 1 175 ? -20.447 0.595 19.713 1.00 68.56 175 SER A O 1
ATOM 1409 N N . ARG A 1 176 ? -21.499 1.500 17.939 1.00 71.38 176 ARG A N 1
ATOM 1410 C CA . ARG A 1 176 ? -22.642 2.037 18.704 1.00 71.38 176 ARG A CA 1
ATOM 1411 C C . ARG A 1 176 ? -23.417 0.941 19.434 1.00 71.38 176 ARG A C 1
ATOM 1413 O O . ARG A 1 176 ? -23.643 1.055 20.631 1.00 71.38 176 ARG A O 1
ATOM 1420 N N . ARG A 1 177 ? -23.748 -0.164 18.758 1.00 75.69 177 ARG A N 1
ATOM 1421 C CA . ARG A 1 177 ? -24.473 -1.285 19.388 1.00 75.69 177 ARG A CA 1
ATOM 1422 C C . ARG A 1 177 ? -23.679 -1.938 20.521 1.00 75.69 177 ARG A C 1
ATOM 1424 O O . ARG A 1 177 ? -24.262 -2.311 21.539 1.00 75.69 177 ARG A O 1
ATOM 1431 N N . SER A 1 178 ? -22.367 -2.093 20.348 1.00 68.94 178 SER A N 1
ATOM 1432 C CA . SER A 1 178 ? -21.481 -2.630 21.387 1.00 68.94 178 SER A CA 1
ATOM 1433 C C . SER A 1 178 ? -21.421 -1.692 22.596 1.00 68.94 178 SER A C 1
ATOM 1435 O O . SER A 1 178 ? -21.573 -2.133 23.737 1.00 68.94 178 SER A O 1
ATOM 1437 N N . TYR A 1 179 ? -21.312 -0.385 22.341 1.00 66.56 179 TYR A N 1
ATOM 1438 C CA . TYR A 1 179 ? -21.355 0.647 23.371 1.00 66.56 179 TYR A CA 1
ATOM 1439 C C . TYR A 1 179 ? -22.684 0.644 24.141 1.00 66.56 179 TYR A C 1
ATOM 1441 O O . TYR A 1 179 ? -22.666 0.587 25.369 1.00 66.56 179 TYR A O 1
ATOM 1449 N N . ASP A 1 180 ? -23.827 0.602 23.453 1.00 71.00 180 ASP A N 1
ATOM 1450 C CA . ASP A 1 180 ? -25.153 0.595 24.086 1.00 71.00 180 ASP A CA 1
ATOM 1451 C C . ASP A 1 180 ? -25.371 -0.646 24.964 1.00 71.00 180 ASP A C 1
ATOM 1453 O O . ASP A 1 180 ? -25.894 -0.550 26.078 1.00 71.00 180 ASP A O 1
ATOM 1457 N N . ARG A 1 181 ? -24.922 -1.824 24.504 1.00 69.81 181 ARG A N 1
ATOM 1458 C CA . ARG A 1 181 ? -24.946 -3.058 25.309 1.00 69.81 181 ARG A CA 1
ATOM 1459 C C . ARG A 1 181 ? -24.071 -2.938 26.551 1.00 69.81 181 ARG A C 1
ATOM 1461 O O . ARG A 1 181 ? -24.481 -3.356 27.631 1.00 69.81 181 ARG A O 1
ATOM 1468 N N . ALA A 1 182 ? -22.885 -2.353 26.413 1.00 65.31 182 ALA A N 1
ATOM 1469 C CA . ALA A 1 182 ? -21.986 -2.153 27.537 1.00 65.31 182 ALA A CA 1
ATOM 1470 C C . ALA A 1 182 ? -22.492 -1.086 28.521 1.00 65.31 182 ALA A C 1
ATOM 1472 O O . ALA A 1 182 ? -22.234 -1.197 29.714 1.00 65.31 182 ALA A O 1
ATOM 1473 N N . MET A 1 183 ? -23.240 -0.086 28.048 1.00 64.44 183 MET A N 1
ATOM 1474 C CA . MET A 1 183 ? 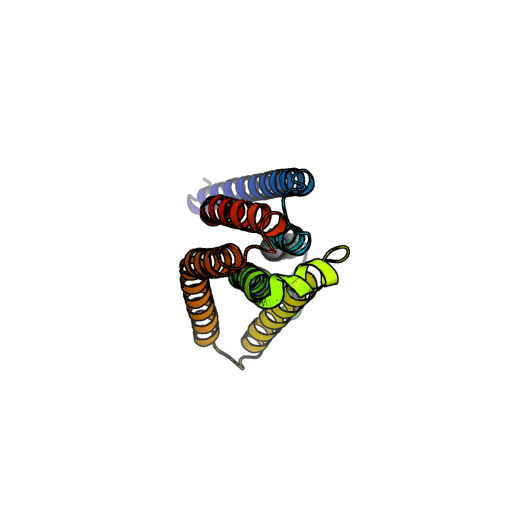-23.809 0.983 28.872 1.00 64.44 183 MET A CA 1
ATOM 1475 C C . MET A 1 183 ? -25.037 0.524 29.674 1.00 64.44 183 MET A C 1
ATOM 1477 O O . MET A 1 183 ? -25.276 1.042 30.765 1.00 64.44 183 MET A O 1
ATOM 1481 N N . ARG A 1 184 ? -25.773 -0.486 29.184 1.00 67.00 184 ARG A N 1
ATOM 1482 C CA . ARG A 1 184 ? -26.837 -1.172 29.946 1.00 67.00 184 ARG A CA 1
ATOM 1483 C C . ARG A 1 184 ? -26.294 -2.011 31.107 1.00 67.00 184 ARG A C 1
ATOM 1485 O O . ARG A 1 184 ? -26.971 -2.138 32.122 1.00 67.00 184 ARG A O 1
ATOM 1492 N N . ASN A 1 185 ? -25.067 -2.521 30.998 1.00 63.78 185 ASN A N 1
ATOM 1493 C CA . ASN A 1 185 ? -24.380 -3.210 32.091 1.00 63.78 185 ASN A CA 1
ATOM 1494 C C . ASN A 1 185 ? -23.609 -2.184 32.943 1.00 63.78 185 ASN A C 1
ATOM 1496 O O . ASN A 1 185 ? -22.472 -1.814 32.655 1.00 63.78 185 ASN A O 1
ATOM 1500 N N . SER A 1 186 ? -24.262 -1.704 34.004 1.00 53.16 186 SER A N 1
ATOM 1501 C CA . SER A 1 186 ? -23.875 -0.576 34.872 1.00 53.16 186 SER A CA 1
ATOM 1502 C C . SER A 1 186 ? -22.468 -0.628 35.495 1.00 53.16 186 SER A C 1
ATOM 1504 O O . SER A 1 186 ? -21.972 0.401 35.956 1.00 53.16 186 SER A O 1
ATOM 1506 N N . THR A 1 187 ? -21.790 -1.775 35.472 1.00 56.06 187 THR A N 1
ATOM 1507 C CA . THR A 1 187 ? -20.470 -1.997 36.083 1.00 56.06 187 THR A CA 1
ATOM 1508 C C . THR A 1 187 ? -19.273 -1.554 35.224 1.00 56.06 187 THR A C 1
ATOM 1510 O O . THR A 1 187 ? -18.174 -1.422 35.752 1.00 56.06 187 THR A O 1
ATOM 1513 N N . LEU A 1 188 ? -19.446 -1.256 33.926 1.00 53.97 188 LEU A N 1
ATOM 1514 C CA . LEU A 1 188 ? -18.346 -0.922 32.986 1.00 53.97 188 LEU A CA 1
ATOM 1515 C C . LEU A 1 188 ? -18.318 0.559 32.540 1.00 53.97 188 LEU A C 1
ATOM 1517 O O . LEU A 1 188 ? -17.838 0.900 31.457 1.00 53.97 188 LEU A O 1
ATOM 1521 N N . ARG A 1 189 ? -18.845 1.459 33.378 1.00 50.66 189 ARG A N 1
ATOM 1522 C CA . ARG A 1 189 ? -19.227 2.839 33.014 1.00 50.66 189 ARG A CA 1
ATOM 1523 C C . ARG A 1 189 ? -18.087 3.788 32.613 1.00 50.66 189 ARG A C 1
ATOM 1525 O O . ARG A 1 189 ? -18.337 4.709 31.841 1.00 50.66 189 ARG A O 1
ATOM 1532 N N . TYR A 1 190 ? -16.865 3.603 33.121 1.00 50.81 190 TYR A N 1
ATOM 1533 C CA . TYR A 1 190 ? -15.790 4.601 32.959 1.00 50.81 190 TYR A CA 1
ATOM 1534 C C . TYR A 1 190 ? -14.803 4.295 31.818 1.00 50.81 190 TYR A C 1
ATOM 1536 O O . TYR A 1 190 ? -14.375 5.208 31.118 1.00 50.81 190 TYR A O 1
ATOM 1544 N N . ARG A 1 191 ? -14.482 3.016 31.570 1.00 50.69 191 ARG A N 1
ATOM 1545 C CA . ARG A 1 191 ? -13.466 2.614 30.574 1.00 50.69 191 ARG A CA 1
ATOM 1546 C C . ARG A 1 191 ? -13.987 2.650 29.129 1.00 50.69 191 ARG A C 1
ATOM 1548 O O . ARG A 1 191 ? -13.281 3.084 28.227 1.00 50.69 191 ARG A O 1
ATOM 1555 N N . ASN A 1 192 ? -15.257 2.300 28.917 1.00 50.50 192 ASN A N 1
ATOM 1556 C CA . ASN A 1 192 ? -15.862 2.236 27.577 1.00 50.50 192 ASN A CA 1
ATOM 1557 C C . ASN A 1 192 ? -16.224 3.609 26.982 1.00 50.50 192 ASN A C 1
ATOM 1559 O O . ASN A 1 192 ? -16.395 3.731 25.770 1.00 50.50 192 ASN A O 1
ATOM 1563 N N . ARG A 1 193 ? -16.335 4.652 27.817 1.00 47.50 193 ARG A N 1
ATOM 1564 C CA . ARG A 1 193 ? -16.672 6.019 27.380 1.00 47.50 193 ARG A CA 1
ATOM 1565 C C . ARG A 1 193 ? -15.530 6.678 26.604 1.00 47.50 193 ARG A C 1
ATOM 1567 O O . ARG A 1 193 ? -15.784 7.438 25.679 1.00 47.50 193 ARG A O 1
ATOM 1574 N N . TYR A 1 194 ? -14.287 6.344 26.948 1.00 51.81 194 TYR A N 1
ATOM 1575 C CA . TYR A 1 194 ? -13.110 6.802 26.211 1.00 51.81 194 TYR A CA 1
ATOM 1576 C C . TYR A 1 194 ? -12.969 6.073 24.870 1.00 51.81 194 TYR A C 1
ATOM 1578 O O . TYR A 1 194 ? -12.813 6.737 23.853 1.00 51.81 194 TYR A O 1
ATOM 1586 N N . GLN A 1 195 ? -13.161 4.750 24.832 1.00 53.56 195 GLN A N 1
ATOM 1587 C CA . GLN A 1 195 ? -13.070 3.964 23.593 1.00 53.56 195 GLN A CA 1
ATOM 1588 C C . GLN A 1 195 ? -14.127 4.329 22.536 1.00 53.56 195 GLN A C 1
ATOM 1590 O O . GLN A 1 195 ? -13.830 4.279 21.344 1.00 53.56 195 GLN A O 1
ATOM 1595 N N . SER A 1 196 ? -15.359 4.691 22.917 1.00 51.50 196 SER A N 1
ATOM 1596 C CA . SER A 1 196 ? -16.383 5.082 21.933 1.00 51.50 196 SER A CA 1
ATOM 1597 C C . SER A 1 196 ? -16.133 6.475 21.355 1.00 51.50 196 SER A C 1
ATOM 1599 O O . SER A 1 196 ? -16.249 6.662 20.146 1.00 51.50 196 SER A O 1
ATOM 1601 N N . ILE A 1 197 ? -15.709 7.433 22.184 1.00 51.19 197 ILE A N 1
ATOM 1602 C CA . ILE A 1 197 ? -15.305 8.773 21.735 1.00 51.19 197 ILE A CA 1
ATOM 1603 C C . ILE A 1 197 ? -14.041 8.690 20.873 1.00 51.19 197 ILE A C 1
ATOM 1605 O O . ILE A 1 197 ? -13.942 9.379 19.858 1.00 51.19 197 ILE A O 1
ATOM 1609 N N . GLU A 1 198 ? -13.099 7.819 21.231 1.00 54.53 198 GLU A N 1
ATOM 1610 C CA . GLU A 1 198 ? -11.874 7.582 20.474 1.00 54.53 198 GLU A CA 1
ATOM 1611 C C . GLU A 1 198 ? -12.166 6.898 19.139 1.00 54.53 198 GLU A C 1
ATOM 1613 O O . GLU A 1 198 ? -11.683 7.390 18.127 1.00 54.53 198 GLU A O 1
ATOM 1618 N N . ASN A 1 199 ? -13.027 5.872 19.091 1.00 56.56 199 ASN A N 1
ATOM 1619 C CA . ASN A 1 199 ? -13.467 5.227 17.846 1.00 56.56 199 ASN A CA 1
ATOM 1620 C C . ASN A 1 199 ? -14.253 6.172 16.930 1.00 56.56 199 ASN A C 1
ATOM 1622 O O . ASN A 1 199 ? -14.053 6.140 15.718 1.00 56.56 199 ASN A O 1
ATOM 1626 N N . ILE A 1 200 ? -15.100 7.050 17.480 1.00 54.25 200 ILE A N 1
ATOM 1627 C CA . ILE A 1 200 ? -15.800 8.080 16.696 1.00 54.25 200 ILE A CA 1
ATOM 1628 C C . ILE A 1 200 ? -14.801 9.116 16.165 1.00 54.25 200 ILE A C 1
ATOM 1630 O O . ILE A 1 200 ? -14.852 9.455 14.985 1.00 54.25 200 ILE A O 1
ATOM 1634 N N . ARG A 1 201 ? -13.843 9.578 16.985 1.00 55.34 201 ARG A N 1
ATOM 1635 C CA . ARG A 1 201 ? -12.772 10.481 16.527 1.00 55.34 201 ARG A CA 1
ATOM 1636 C C . ARG A 1 201 ? -11.856 9.825 15.497 1.00 55.34 201 ARG A C 1
ATOM 1638 O O . ARG A 1 201 ? -11.492 10.489 14.533 1.00 55.34 201 ARG A O 1
ATOM 1645 N N . THR A 1 202 ? -11.497 8.550 15.659 1.00 54.12 202 THR A N 1
ATOM 1646 C CA . THR A 1 202 ? -10.677 7.833 14.668 1.00 54.12 202 THR A CA 1
ATOM 1647 C C . THR A 1 202 ? -11.450 7.582 13.387 1.00 54.12 202 THR A C 1
ATOM 1649 O O . THR A 1 202 ? -10.857 7.698 12.325 1.00 54.12 202 THR A O 1
ATOM 1652 N N . ALA A 1 203 ? -12.753 7.298 13.452 1.00 52.84 203 ALA A N 1
ATOM 1653 C CA . ALA A 1 203 ? -13.593 7.195 12.263 1.00 52.84 203 ALA A CA 1
ATOM 1654 C C . ALA A 1 203 ? -13.661 8.533 11.512 1.00 52.84 203 ALA A C 1
ATOM 1656 O O . ALA A 1 203 ? -13.498 8.555 10.298 1.00 52.84 203 ALA A O 1
ATOM 1657 N N . LEU A 1 204 ? -13.811 9.653 12.226 1.00 54.34 204 LEU A N 1
ATOM 1658 C CA . LEU A 1 204 ? -13.894 10.981 11.615 1.00 54.34 204 LEU A CA 1
ATOM 1659 C C . LEU A 1 204 ? -12.561 11.405 10.982 1.00 54.34 204 LEU A C 1
ATOM 1661 O O . LEU A 1 204 ? -12.554 11.838 9.836 1.00 54.34 204 LEU A O 1
ATOM 1665 N N . VAL A 1 205 ? -11.438 11.188 11.682 1.00 55.59 205 VAL A N 1
ATOM 1666 C CA . VAL A 1 205 ? -10.080 11.407 11.145 1.00 55.59 205 VAL A CA 1
ATOM 1667 C C . VAL A 1 205 ? -9.785 10.467 9.974 1.00 55.59 205 VAL A C 1
ATOM 1669 O O . VAL A 1 205 ? -9.136 10.885 9.022 1.00 55.59 205 VAL A O 1
ATOM 1672 N N . ARG A 1 206 ? -10.283 9.223 9.993 1.00 52.19 206 ARG A N 1
ATOM 1673 C CA . ARG A 1 206 ? -10.137 8.289 8.866 1.00 52.19 206 ARG A CA 1
ATOM 1674 C C . ARG A 1 206 ? -10.920 8.725 7.644 1.00 52.19 206 ARG A C 1
ATOM 1676 O O . ARG A 1 206 ? -10.365 8.645 6.567 1.00 52.19 206 ARG A O 1
ATOM 1683 N N . VAL A 1 207 ? -12.147 9.221 7.780 1.00 51.69 207 VAL A N 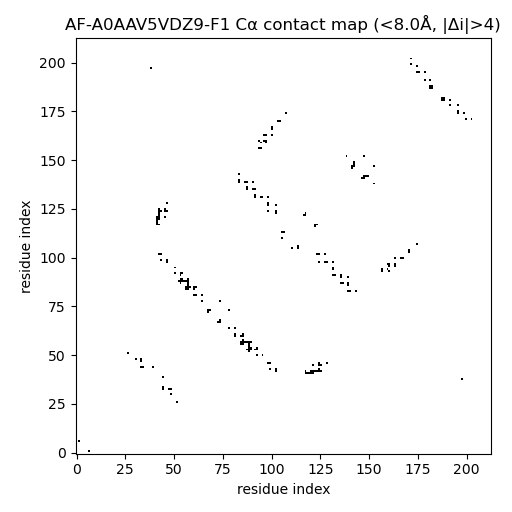1
ATOM 1684 C CA . VAL A 1 207 ? -12.889 9.758 6.625 1.00 51.69 207 VAL A CA 1
ATOM 1685 C C . VAL A 1 207 ? -12.145 10.949 6.011 1.00 51.69 207 VAL A C 1
ATOM 1687 O O . VAL A 1 207 ? -12.090 11.069 4.793 1.00 51.69 207 VAL A O 1
ATOM 1690 N N . THR A 1 208 ? -11.493 11.785 6.828 1.00 45.06 208 THR A N 1
ATOM 1691 C CA . THR A 1 208 ? -10.662 12.889 6.313 1.00 45.06 208 THR A CA 1
ATOM 1692 C C . THR A 1 208 ? -9.329 12.422 5.719 1.00 45.06 208 THR A C 1
ATOM 1694 O O . THR A 1 208 ? -8.848 13.040 4.779 1.00 45.06 208 THR A O 1
ATOM 1697 N N . MET A 1 209 ? -8.725 11.349 6.243 1.00 48.53 209 MET A N 1
ATOM 1698 C CA . MET A 1 209 ? -7.474 10.780 5.717 1.00 48.53 209 MET A CA 1
ATOM 1699 C C . MET A 1 209 ? -7.683 9.902 4.478 1.00 48.53 209 MET A C 1
ATOM 1701 O O . MET A 1 209 ? -6.813 9.878 3.624 1.00 48.53 209 MET A O 1
ATOM 1705 N N . ILE A 1 210 ? -8.823 9.218 4.352 1.00 47.25 210 ILE A N 1
ATOM 1706 C CA . ILE A 1 210 ? -9.203 8.458 3.150 1.00 47.25 210 ILE A CA 1
ATOM 1707 C C . ILE A 1 210 ? -9.501 9.411 1.989 1.00 47.25 210 ILE A C 1
ATOM 1709 O O . ILE A 1 210 ? -9.248 9.056 0.857 1.00 47.25 210 ILE A O 1
ATOM 1713 N N . ALA A 1 211 ? -9.968 10.637 2.247 1.00 37.91 211 ALA A N 1
ATOM 1714 C CA . ALA A 1 211 ? -10.041 11.670 1.209 1.00 37.91 211 ALA A CA 1
ATOM 1715 C C . ALA A 1 211 ? -8.655 12.189 0.757 1.00 37.91 211 ALA A C 1
ATOM 1717 O O . ALA A 1 211 ? -8.574 12.963 -0.191 1.00 37.91 211 ALA A O 1
ATOM 1718 N N . PHE A 1 212 ? -7.588 11.816 1.472 1.00 35.91 212 PHE A N 1
ATOM 1719 C CA . PHE A 1 212 ? -6.196 12.188 1.203 1.00 35.91 212 PHE A CA 1
ATOM 1720 C C . PHE A 1 212 ? -5.373 11.042 0.586 1.00 35.91 212 PHE A C 1
ATOM 1722 O O . PHE A 1 212 ? -4.262 11.301 0.124 1.00 35.91 212 PHE A O 1
ATOM 1729 N N . LEU A 1 213 ? -5.894 9.810 0.628 1.00 37.84 213 LEU A N 1
ATOM 1730 C CA . LEU A 1 213 ? -5.374 8.612 -0.041 1.00 37.84 213 LEU A CA 1
ATOM 1731 C C . LEU A 1 213 ? -6.089 8.443 -1.383 1.00 37.84 213 LEU A C 1
ATOM 1733 O O . LEU A 1 213 ? -5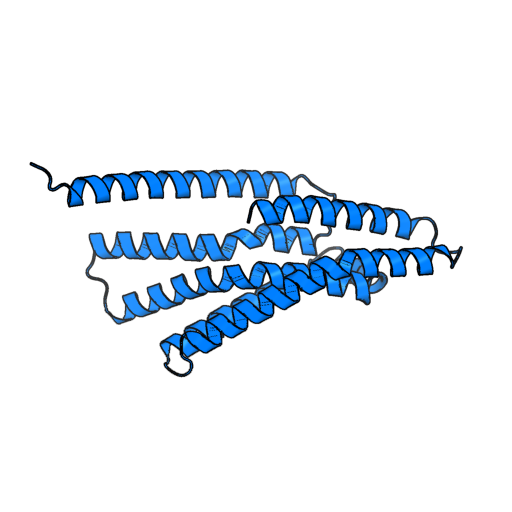.401 8.043 -2.342 1.00 37.84 213 LEU A O 1
#

Sequence (213 aa):
LMSLESALLYVVWILEVILILAHVIVTFVYERTLVKKKVLHPNLQLLLMLSPAPLIVYQATLYLHWILDQFVKVSDDMDKWLGVVMDTGLFGTAFNLFGFVFERLIATLLVRRYEFISARIPFISLSVIAVQWAMAVAFIAAYYADWITLLPNLIVVGVEWAISVVMFSALPTISRRSYDRAMRNSTLRYRNRYQSIENIRTALVRVTMIAFL

pLDDT: mean 81.82, std 14.27, range [35.91, 95.38]

InterPro domains:
  IPR004151 7TM GPCR, serpentine receptor class e (Sre) [PF03125] (92-204)
  IPR052860 Nematode Receptor-Like/GPCR1 [PTHR47521] (8-204)

Secondary structure (DSSP, 8-state):
---HHHHHHHHHHHHHHHHHHHHHHHHHHHHHHHHH-TTS-HHHHHHHHHTTHHHHHHHHHHHHHHHHHHHS---HHHHHHHHHHHHHHHHHHHHHHHHHHHHHHHHHH-HHHHHHHTSSS-HHHHHHHHHHHHHHHHHHHHHHTTSS-HHHHHHHHHHHHHHHHHHHHHHHHHHHHHHHHHHHSGGGTTHHHHHHHHHHHHHHHHHHHHTT-